Protein 1L4A (pdb70)

Foldseek 3Di:
DDDDDDCVVVVVVVVVVVVVVVVVVVVVVVVVVVVVVVVCVVVVVVVVVVVVVVPCVCVVVVVPDD/DVQVVNVVCVVVVVVVVVVVVVVVVVVVVVVVVVVVVVVVVVVVCVVVCVVVVVVVVVVVVVVVCVVVPCVVCVCVVVVVPD/DVVVVVVVVVVVVVVVVVVVVVVVVVVVVVVVVVCVVVVVVCCVVVVVVVVVVVVVVVVVVVVPVVVVVVVPD/DDVFPDDCDPPDVVVVVVRVVVVVVVVCVVVVVVVCVVVVVVVVVVVVVVVVVVVVVVVVVCCVPVVCVVVVVVD/DVVVCCVVVVVVVVVVVVCVVCPVVPHD

B-factor: mean 80.53, std 25.25, range [27.74, 133.04]

InterPro domains:
  IPR001388 Synaptobrevin-like [PR00219] (45-64)
  IPR001388 Synaptobrevin-like [PR00219] (65-84)
  IPR001388 Synaptobrevin-like [PR00219] (101-120)
  IPR001388 Synaptobrevin-like [PS00417] (58-77)
  IPR016444 Synaptobrevin/Vesicle-associated membrane protein [PTHR45701] (26-123)
  IPR042855 v-SNARE, coiled-coil homology domain [PF00957] (40-120)
  IPR042855 v-SNARE, coiled-coil homology domain [PS50892] (40-100)

Solvent-accessible surface area: 16847 Å² total; per-residue (Å²): 149,125,131,96,122,78,103,69,4,59,60,3,14,60,67,0,77,79,0,10,84,28,0,68,83,2,0,48,73,0,4,97,5,2,38,62,2,14,108,14,31,60,88,12,61,54,16,49,53,5,3,68,46,12,68,59,22,0,36,63,23,32,89,72,75,89,113,207,65,71,90,39,54,65,135,65,11,62,62,12,118,103,41,16,52,58,0,88,55,12,30,60,40,0,58,119,1,1,85,12,2,95,59,2,28,57,0,1,42,6,0,0,94,2,0,87,23,0,6,108,8,5,76,123,4,64,170,34,16,123,28,8,14,86,16,12,37,65,4,30,113,49,16,62,18,61,95,200,95,135,84,12,44,96,9,101,128,73,10,63,60,21,0,70,69,0,15,39,0,0,126,104,0,25,98,18,0,69,77,2,63,104,2,0,86,100,0,38,87,28,0,92,93,10,10,96,19,3,63,145,17,44,54,23,18,61,98,8,83,49,39,12,80,67,10,68,75,55,102,80,103,52,19,110,16,18,4,63,96,37,38,124,50,68,55,0,62,50,0,31,92,26,2,141,75,0,13,87,23,0,28,59,0,76,93,15,0,62,72,0,9,104,60,0,13,67,15,9,202,51,7,49,32,1,30,138,101,8,88,62,9,33,72,14,5,76,125,22,28,55,105,15,79,149,75,79,122,99,72,68,58,69,32,60,66,56,48,98,128,51,88,56,69,15,58,78,13,58,78,111,20,56,59,128

Secondary structure (DSSP, 8-state):
-----S-HHHHHHHHHHHHHHHHHHHHHHHHHHHHHHHHHHHHHHTTTTTSTTTTHHHHHHHHH--/--STTHHHHHHHHHHHHHHHHHHHHHHHHHHHHHHHHHHHHHHHHHHHTTHHHHHHHHHHHTHHHHHHHHHHTTGGGGTT--/-TTHHHHHHHHHHHHHHHHHHHHHHHHHHHHHHHHHHHHHHHHHHHHHHHHHHHHHHHHHHHHHHSGGG-TT-/--SSSS--SS-SHHHHHHHHHHHHHHTTHHHHHHHHHHHHHHHHHHHHHHHHHHHHHHHTHHHHTHHHHHHHH--/-HHHHHHHHHHHHHHHHHHHHHHHHT--

Radius of gyration: 31.1 Å; Cα contacts (8 Å, |Δi|>4): 341; chains: 5; bounding box: 37×42×115 Å

CATH classification: 1.20.5.110

Sequence (324 aa):
QPVQQSKRLQQTQAQVEEVVDIMRVNVDKVLERDSKISELDDRADALQAGASQFEASAGKLKRKFWGKSASGIIMETQQAKQTLADIEARHADIMKLETSIRELHDMFMDMAMLVESQGEMIDRIEYNVEAAVDYIETAKVDTKKAVKKTELEEIQQQCNQVTDDSLESTRRMLNMCEESKEAGIRTLVMLDEQGEQLDRIEEGLDQINQDMKDAEKNLEGPSSGYVTRITNDAREDDMENNMKEVSSMIGNLRNMAIDMGNEIGSQNRQVDRIQQKAESNESRIDEANKKATKLLERRKEKHRKMEEEREEMRQTIRDKYGLK

Organism: Doryteuthis pealeii (NCBI:txid1051067)

Structure (mmCIF, N/CA/C/O backbone):
data_1L4A
#
_entry.id   1L4A
#
_cell.length_a   26.072
_cell.length_b   75.430
_cell.length_c   243.109
_cell.angle_alpha   90.00
_cell.angle_beta   90.00
_cell.angle_gamma   90.00
#
_symmetry.space_group_name_H-M   'P 21 21 21'
#
loop_
_entity.id
_entity.type
_entity.pdbx_description
1 polymer SYNAPTOBREVIN
2 polymer S-SYNTAXIN
3 polymer 'S-SNAP25 fusion protein'
4 polymer 'S-SNAP25 fusion protein'
5 polymer 'SYNAPHIN A'
6 water water
#
loop_
_atom_site.group_PDB
_atom_site.id
_atom_site.type_symbol
_atom_site.label_atom_id
_atom_site.label_alt_id
_atom_site.label_comp_id
_atom_site.label_asym_id
_atom_site.label_entity_id
_atom_site.label_seq_id
_atom_site.pdbx_PDB_ins_code
_atom_site.Cartn_x
_atom_site.Cartn_y
_atom_site.Cartn_z
_atom_site.occupancy
_atom_site.B_iso_or_equiv
_atom_site.auth_seq_id
_atom_site.auth_comp_id
_atom_site.auth_asym_id
_atom_site.auth_atom_id
_atom_site.pdbx_PDB_model_num
ATOM 1 N N . GLN A 1 9 ? -12.084 27.843 65.248 1.00 90.96 33 GLN A N 1
ATOM 2 C CA . GLN A 1 9 ? -11.850 28.030 63.780 1.00 91.40 33 GLN A CA 1
ATOM 3 C C . GLN A 1 9 ? -10.346 28.133 63.486 1.00 90.44 33 GLN A C 1
ATOM 4 O O . GLN A 1 9 ? -9.588 28.655 64.309 1.00 92.06 33 GLN A O 1
ATOM 6 N N . PRO A 1 10 ? -9.904 27.643 62.302 1.00 88.88 34 PRO A N 1
ATOM 7 C CA . PRO A 1 10 ? -8.522 27.619 61.795 1.00 87.46 34 PRO A CA 1
ATOM 8 C C . PRO A 1 10 ? -7.483 28.609 62.361 1.00 86.12 34 PRO A C 1
ATOM 9 O O . PRO A 1 10 ? -7.826 29.664 62.910 1.00 87.34 34 PRO A O 1
ATOM 13 N N . VAL A 1 11 ? -6.211 28.242 62.204 1.00 83.37 35 VAL A N 1
ATOM 14 C CA . VAL A 1 11 ? -5.048 29.010 62.672 1.00 79.96 35 VAL A CA 1
ATOM 15 C C . VAL A 1 11 ? -5.130 30.548 62.655 1.00 77.84 35 VAL A C 1
ATOM 16 O O . VAL A 1 11 ? -5.742 31.157 63.541 1.00 79.03 35 VAL A O 1
ATOM 20 N N . GLN A 1 12 ? -4.483 31.155 61.660 1.00 73.04 36 GLN A N 1
ATOM 21 C CA . GLN A 1 12 ? -4.432 32.606 61.470 1.00 68.74 36 GLN A CA 1
ATOM 22 C C . GLN A 1 12 ? -3.331 32.813 60.434 1.00 66.10 36 GLN A C 1
A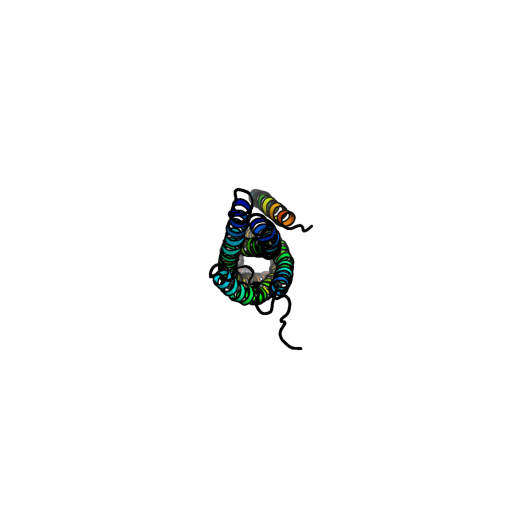TOM 23 O O . GLN A 1 12 ? -2.241 32.274 60.589 1.00 67.22 36 GLN A O 1
ATOM 29 N N . GLN A 1 13 ? -3.598 33.582 59.383 1.00 63.12 37 GLN A N 1
ATOM 30 C CA . GLN A 1 13 ? -2.592 33.776 58.341 1.00 60.34 37 GLN A CA 1
ATOM 31 C C . GLN A 1 13 ? -2.721 35.011 57.448 1.00 56.80 37 GLN A C 1
ATOM 32 O O . GLN A 1 13 ? -2.781 34.894 56.225 1.00 54.29 37 GLN A O 1
ATOM 38 N N . SER A 1 14 ? -2.722 36.193 58.055 1.00 53.44 38 SER A N 1
ATOM 39 C CA . SER A 1 14 ? -2.845 37.417 57.279 1.00 52.00 38 SER A CA 1
ATOM 40 C C . SER A 1 14 ? -1.949 38.552 57.759 1.00 51.02 38 SER A C 1
ATOM 41 O O . SER A 1 14 ? -1.611 39.452 56.981 1.00 51.84 38 SER A O 1
ATOM 44 N N . LYS A 1 15 ? -1.562 38.516 59.030 1.00 47.36 39 LYS A N 1
ATOM 45 C CA . LYS A 1 15 ? -0.712 39.555 59.582 1.00 44.94 39 LYS A CA 1
ATOM 46 C C . LYS A 1 15 ? -0.067 39.010 60.836 1.00 45.87 39 LYS A C 1
ATOM 47 O O . LYS A 1 15 ? -0.190 39.568 61.941 1.00 43.64 39 LYS A O 1
ATOM 53 N N . ARG A 1 16 ? 0.639 37.903 60.623 1.00 46.43 40 ARG A N 1
ATOM 54 C CA . ARG A 1 16 ? 1.344 37.166 61.657 1.00 45.26 40 ARG A CA 1
ATOM 55 C C . ARG A 1 16 ? 2.215 38.049 62.526 1.00 44.93 40 ARG A C 1
ATOM 56 O O . ARG A 1 16 ? 2.480 37.705 63.686 1.00 45.97 40 ARG A O 1
ATOM 64 N N . LEU A 1 17 ? 2.674 39.179 61.999 1.00 42.79 41 LEU A N 1
ATOM 65 C CA . LEU A 1 17 ? 3.470 40.038 62.859 1.00 42.99 41 LEU A CA 1
ATOM 66 C C . LEU A 1 17 ? 2.541 40.619 63.903 1.00 44.12 41 LEU A C 1
ATOM 67 O O . LEU A 1 17 ? 2.702 40.370 65.108 1.00 43.17 41 LEU A O 1
ATOM 72 N N . GLN A 1 18 ? 1.548 41.371 63.433 1.00 45.03 42 GLN A N 1
ATOM 73 C CA . GLN A 1 18 ? 0.574 42.005 64.326 1.00 45.62 42 GLN A CA 1
ATOM 74 C C . GLN A 1 18 ? -0.040 40.966 65.237 1.00 44.29 42 GLN A C 1
ATOM 75 O O . GLN A 1 18 ? -0.270 41.214 66.417 1.00 43.15 42 GLN A O 1
ATOM 81 N N . GLN A 1 19 ? -0.306 39.793 64.685 1.00 43.78 43 GLN A N 1
ATOM 82 C CA . GLN A 1 19 ? -0.853 38.720 65.492 1.00 45.59 43 GLN A CA 1
ATOM 83 C C . GLN A 1 19 ? -0.007 38.521 66.760 1.00 46.13 43 GLN A C 1
ATOM 84 O O . GLN A 1 19 ? -0.523 38.523 67.873 1.00 45.86 43 GLN A O 1
ATOM 90 N N . THR A 1 20 ? 1.297 38.318 66.573 1.00 46.34 44 THR A N 1
ATOM 91 C CA . THR A 1 20 ? 2.212 38.131 67.690 1.00 43.23 44 THR A CA 1
ATOM 92 C C . THR A 1 20 ? 2.143 39.406 68.510 1.00 41.24 44 THR A C 1
ATOM 93 O O . THR A 1 20 ? 2.064 39.361 69.734 1.00 38.16 44 THR A O 1
ATOM 97 N N . GLN A 1 21 ? 2.168 40.547 67.823 1.00 41.20 45 GLN A N 1
ATOM 98 C CA . GLN A 1 21 ? 2.111 41.838 68.501 1.00 41.57 45 GLN A CA 1
ATOM 99 C C . GLN A 1 21 ? 1.048 41.783 69.586 1.00 41.72 45 GLN A C 1
ATOM 100 O O . GLN A 1 21 ? 1.335 42.005 70.770 1.00 38.37 45 GLN A O 1
ATOM 106 N N . ALA A 1 22 ? -0.174 41.464 69.145 1.00 42.47 46 ALA A N 1
ATOM 107 C CA . ALA A 1 22 ? -1.364 41.341 69.989 1.00 42.64 46 ALA A CA 1
ATOM 108 C C . ALA A 1 22 ? -1.227 40.216 71.006 1.00 43.01 46 ALA A C 1
ATOM 109 O O . ALA A 1 22 ? -1.475 40.401 72.195 1.00 42.69 46 ALA A O 1
ATOM 111 N N . GLN A 1 23 ? -0.849 39.047 70.507 1.00 44.48 47 GLN A N 1
ATOM 112 C CA . GLN A 1 23 ? -0.636 37.862 71.318 1.00 46.16 47 GLN A CA 1
ATOM 113 C C . GLN A 1 23 ? 0.351 38.167 72.442 1.00 47.23 47 GLN A C 1
ATOM 114 O O . GLN A 1 23 ? 0.251 37.594 73.522 1.00 47.60 47 GLN A O 1
ATOM 120 N N . VAL A 1 24 ? 1.304 39.066 72.178 1.00 49.64 48 VAL A N 1
ATOM 121 C CA . VAL A 1 24 ? 2.312 39.480 73.165 1.00 50.37 48 VAL A CA 1
ATOM 122 C C . VAL A 1 24 ? 1.736 40.468 74.169 1.00 52.22 48 VAL A C 1
ATOM 123 O O . VAL A 1 24 ? 2.096 40.461 75.344 1.00 51.27 48 VAL A O 1
ATOM 127 N N . GLU A 1 25 ? 0.848 41.330 73.693 1.00 54.54 49 GLU A N 1
ATOM 128 C CA . GLU A 1 25 ? 0.246 42.316 74.565 1.00 56.49 49 GLU A CA 1
ATOM 129 C C . GLU A 1 25 ? -0.696 41.677 75.580 1.00 57.03 49 GLU A C 1
ATOM 130 O O . GLU A 1 25 ? -0.754 42.111 76.739 1.00 57.31 49 GLU A O 1
ATOM 136 N N . GLU A 1 26 ? -1.416 40.635 75.181 1.00 56.41 50 GLU A N 1
ATOM 137 C CA . GLU A 1 26 ? -2.285 40.004 76.154 1.00 57.43 50 GLU A CA 1
ATOM 138 C C . GLU A 1 26 ? -1.426 39.497 77.290 1.00 55.47 50 GLU A C 1
ATOM 139 O O . GLU A 1 26 ? -1.773 39.651 78.454 1.00 56.88 50 GLU A O 1
ATOM 145 N N . VAL A 1 27 ? -0.305 38.874 76.947 1.00 54.36 51 VAL A N 1
ATOM 146 C CA . VAL A 1 27 ? 0.588 38.341 77.967 1.00 51.93 51 VAL A CA 1
ATOM 147 C C . VAL A 1 27 ? 1.101 39.454 78.837 1.00 50.07 51 VAL A C 1
ATOM 148 O O . VAL A 1 27 ? 1.364 39.249 80.012 1.00 48.92 51 VAL A O 1
ATOM 152 N N . VAL A 1 28 ? 1.248 40.637 78.261 1.00 50.04 52 VAL A N 1
ATOM 153 C CA . VAL A 1 28 ? 1.731 41.746 79.051 1.00 52.51 52 VAL A CA 1
ATOM 154 C C . VAL A 1 28 ? 0.736 42.020 80.159 1.00 53.85 52 VAL A C 1
ATOM 155 O O . VAL A 1 28 ? 1.121 42.179 81.310 1.00 55.63 52 VAL A O 1
ATOM 159 N N . ASP A 1 29 ? -0.548 42.067 79.815 1.00 55.16 53 ASP A N 1
ATOM 160 C CA . ASP A 1 29 ? -1.588 42.318 80.807 1.00 54.41 53 ASP A CA 1
ATOM 161 C C . ASP A 1 29 ? -1.699 41.215 81.832 1.00 53.56 53 ASP A C 1
ATOM 162 O O . ASP A 1 29 ? -1.844 41.487 83.021 1.00 55.01 53 ASP A O 1
ATOM 167 N N . ILE A 1 30 ? -1.635 39.968 81.396 1.00 51.61 54 ILE A N 1
ATOM 168 C CA . ILE A 1 30 ? -1.687 38.892 82.363 1.00 51.11 54 ILE A CA 1
ATOM 169 C C . ILE A 1 30 ? -0.573 39.132 83.379 1.00 53.54 54 ILE A C 1
ATOM 170 O O . ILE A 1 30 ? -0.687 38.735 84.534 1.00 53.81 54 ILE A O 1
ATOM 175 N N . MET A 1 31 ? 0.506 39.786 82.945 1.00 56.13 55 MET A N 1
ATOM 176 C CA . MET A 1 31 ? 1.635 40.069 83.837 1.00 58.48 55 MET A CA 1
ATOM 177 C C . MET A 1 31 ? 1.482 41.321 84.698 1.00 60.05 55 MET A C 1
ATOM 178 O O . MET A 1 31 ? 2.115 41.408 85.750 1.00 60.10 55 MET A O 1
ATOM 183 N N . ARG A 1 32 ? 0.679 42.292 84.255 1.00 61.49 56 ARG A N 1
ATOM 184 C CA . ARG A 1 32 ? 0.453 43.501 85.055 1.00 63.26 56 ARG A CA 1
ATOM 185 C C . ARG A 1 32 ? -0.282 43.028 86.288 1.00 64.13 56 ARG A C 1
ATOM 186 O O . ARG A 1 32 ? -0.137 43.584 87.369 1.00 64.98 56 ARG A O 1
ATOM 194 N N . VAL A 1 33 ? -1.081 41.985 86.095 1.00 64.23 57 VAL A N 1
ATOM 195 C CA . VAL A 1 33 ? -1.862 41.391 87.161 1.00 64.49 57 VAL A CA 1
ATOM 196 C C . VAL A 1 33 ? -0.951 40.615 88.098 1.00 64.91 57 VAL A C 1
ATOM 197 O O . VAL A 1 33 ? -1.068 40.716 89.316 1.00 64.98 57 VAL A O 1
ATOM 201 N N . ASN A 1 34 ? -0.032 39.847 87.526 1.00 66.28 58 ASN A N 1
ATOM 202 C CA . ASN A 1 34 ? 0.900 39.055 88.327 1.00 67.53 58 ASN A CA 1
ATOM 203 C C . ASN A 1 34 ? 1.860 39.910 89.136 1.00 67.72 58 ASN A C 1
ATOM 204 O O . ASN A 1 34 ? 2.162 39.580 90.273 1.00 67.29 58 ASN A O 1
ATOM 209 N N . VAL A 1 35 ? 2.342 41.001 88.545 1.00 69.06 59 VAL A N 1
ATOM 210 C CA . VAL A 1 35 ? 3.264 41.901 89.233 1.00 69.84 59 VAL A CA 1
ATOM 211 C C . VAL A 1 35 ? 2.494 42.530 90.387 1.00 71.26 59 VAL A C 1
ATOM 212 O O . VAL A 1 35 ? 3.007 42.668 91.499 1.00 70.45 59 VAL A O 1
ATOM 216 N N . ASP A 1 36 ? 1.250 42.903 90.097 1.00 73.06 60 ASP A N 1
ATOM 217 C CA . ASP A 1 36 ? 0.346 43.513 91.068 1.00 74.18 60 ASP A CA 1
ATOM 218 C C . ASP A 1 36 ? 0.179 42.564 92.246 1.00 74.07 60 ASP A C 1
ATOM 219 O O . ASP A 1 36 ? 0.505 42.900 93.390 1.00 73.72 60 ASP A O 1
ATOM 224 N N . LYS A 1 37 ? -0.323 41.369 91.947 1.00 73.10 61 LYS A N 1
ATOM 225 C CA . LYS A 1 37 ? -0.536 40.351 92.958 1.00 71.71 61 LYS A CA 1
ATOM 226 C C . LYS A 1 37 ? 0.723 40.046 93.748 1.00 70.46 61 LYS A C 1
ATOM 227 O O . LYS A 1 37 ? 0.667 39.842 94.951 1.00 70.19 61 LYS A O 1
ATOM 233 N N . VAL A 1 38 ? 1.864 40.014 93.079 1.00 70.87 62 VAL A N 1
ATOM 234 C CA . VAL A 1 38 ? 3.104 39.731 93.778 1.00 72.02 62 VAL A CA 1
ATOM 235 C C . VAL A 1 38 ? 3.389 40.887 94.728 1.00 74.08 62 VAL A C 1
ATOM 236 O O . VAL A 1 38 ? 4.245 40.782 95.610 1.00 74.14 62 VAL A O 1
ATOM 240 N N . LEU A 1 39 ? 2.682 41.998 94.542 1.00 75.86 63 LEU A N 1
ATOM 241 C CA . LEU A 1 39 ? 2.882 43.147 95.419 1.00 77.71 63 LEU A CA 1
ATOM 242 C C . LEU A 1 39 ? 2.011 42.987 96.655 1.00 78.58 63 LEU A C 1
ATOM 243 O O . LEU A 1 39 ? 2.485 43.153 97.782 1.00 79.00 63 LEU A O 1
ATOM 248 N N . GLU A 1 40 ? 0.741 42.656 96.452 1.00 78.83 64 GLU A N 1
ATOM 249 C CA . GLU A 1 40 ? -0.145 42.441 97.585 1.00 79.17 64 GLU A CA 1
ATOM 250 C C . GLU A 1 40 ? 0.502 41.368 98.446 1.00 78.71 64 GLU A C 1
ATOM 251 O O . GLU A 1 40 ? 0.390 41.386 99.672 1.00 79.02 64 GLU A O 1
ATOM 257 N N . ARG A 1 41 ? 1.202 40.447 97.786 1.00 78.82 65 ARG A N 1
ATOM 258 C CA . ARG A 1 41 ? 1.887 39.351 98.466 1.00 79.10 65 ARG A CA 1
ATOM 259 C C . ARG A 1 41 ? 3.170 39.788 99.157 1.00 79.96 65 ARG A C 1
ATOM 260 O O . ARG A 1 41 ? 3.585 39.163 100.129 1.00 80.58 65 ARG A O 1
ATOM 268 N N . ASP A 1 42 ? 3.810 40.839 98.652 1.00 80.24 66 ASP A N 1
ATOM 269 C CA . ASP A 1 42 ? 5.049 41.312 99.257 1.00 80.32 66 ASP A CA 1
ATOM 270 C C . ASP A 1 42 ? 4.718 42.029 100.560 1.00 81.64 66 ASP A C 1
ATOM 271 O O . ASP A 1 42 ? 5.500 42.006 101.517 1.00 82.37 66 ASP A O 1
ATOM 276 N N . SER A 1 43 ? 3.547 42.657 100.599 1.00 82.27 67 SER A N 1
ATOM 277 C CA . SER A 1 43 ? 3.116 43.360 101.795 1.00 82.82 67 SER A CA 1
ATOM 278 C C . SER A 1 43 ? 2.679 42.331 102.822 1.00 83.54 67 SER A C 1
ATOM 279 O O . SER A 1 43 ? 3.185 42.326 103.944 1.00 84.53 67 SER A O 1
ATOM 282 N N . LYS A 1 44 ? 1.750 41.454 102.440 1.00 83.09 68 LYS A N 1
ATOM 283 C CA . LYS A 1 44 ? 1.277 40.421 103.356 1.00 82.54 68 LYS A CA 1
ATOM 284 C C . LYS A 1 44 ? 2.475 39.724 103.962 1.00 83.51 68 LYS A C 1
ATOM 285 O O . LYS A 1 44 ? 2.589 39.599 105.175 1.00 84.08 68 LYS A O 1
ATOM 291 N N . ILE A 1 45 ? 3.381 39.280 103.107 1.00 85.45 69 ILE A N 1
ATOM 292 C CA . ILE A 1 45 ? 4.577 38.596 103.564 1.00 88.41 69 ILE A CA 1
ATOM 293 C C . ILE A 1 45 ? 5.509 39.541 104.320 1.00 90.40 69 ILE A C 1
ATOM 294 O O . ILE A 1 45 ? 6.708 39.286 104.444 1.00 90.76 69 ILE A O 1
ATOM 299 N N . SER A 1 46 ? 4.966 40.653 104.796 1.00 92.67 70 SER A N 1
ATOM 300 C CA . SER A 1 46 ? 5.757 41.592 105.578 1.00 95.00 70 SER A CA 1
ATOM 301 C C . SER A 1 46 ? 5.175 41.457 106.982 1.00 95.29 70 SER A C 1
ATOM 302 O O . SER A 1 46 ? 5.914 41.315 107.962 1.00 94.20 70 SER A O 1
ATOM 305 N N . GLU A 1 47 ? 3.840 41.474 107.051 1.00 95.88 71 GLU A N 1
ATOM 306 C CA . GLU A 1 47 ? 3.105 41.327 108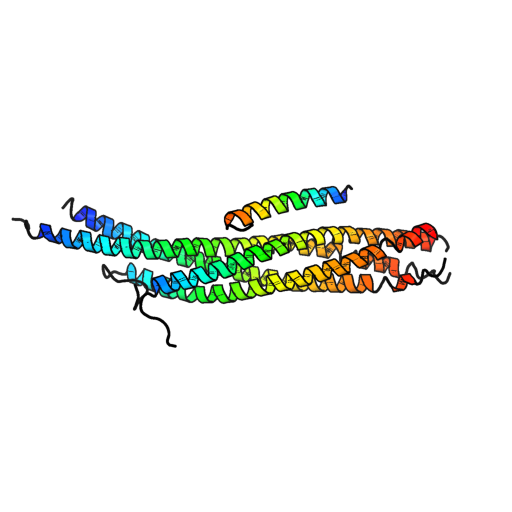.307 1.00 95.94 71 GLU A CA 1
ATOM 307 C C . GLU A 1 47 ? 3.396 39.960 108.883 1.00 95.66 71 GLU A C 1
ATOM 308 O O . GLU A 1 47 ? 3.066 39.682 110.032 1.00 96.82 71 GLU A O 1
ATOM 314 N N . LEU A 1 48 ? 3.994 39.093 108.077 1.00 94.86 72 LEU A N 1
ATOM 315 C CA . LEU A 1 48 ? 4.320 37.767 108.558 1.00 94.18 72 LEU A CA 1
ATOM 316 C C . LEU A 1 48 ? 5.716 37.742 109.150 1.00 93.63 72 LEU A C 1
ATOM 317 O O . LEU A 1 48 ? 5.945 37.057 110.136 1.00 93.83 72 LEU A O 1
ATOM 322 N N . ASP A 1 49 ? 6.656 38.474 108.561 1.00 93.19 73 ASP A N 1
ATOM 323 C CA . ASP A 1 49 ? 8.000 38.469 109.112 1.00 93.73 73 ASP A CA 1
ATOM 324 C C . ASP A 1 49 ? 7.996 39.273 110.389 1.00 94.55 73 ASP A C 1
ATOM 325 O O . ASP A 1 49 ? 9.004 39.350 111.087 1.00 95.40 73 ASP A O 1
ATOM 330 N N . ASP A 1 50 ? 6.853 39.881 110.687 1.00 95.47 74 ASP A N 1
ATOM 331 C CA . ASP A 1 50 ? 6.701 40.672 111.904 1.00 95.46 74 ASP A CA 1
ATOM 332 C C . ASP A 1 50 ? 6.084 39.770 112.964 1.00 94.96 74 ASP A C 1
ATOM 333 O O . ASP A 1 50 ? 6.776 39.284 113.861 1.00 93.61 74 ASP A O 1
ATOM 338 N N . ARG A 1 51 ? 4.778 39.545 112.837 1.00 94.29 75 ARG A N 1
ATOM 339 C CA . ARG A 1 51 ? 4.049 38.692 113.758 1.00 94.47 75 ARG A CA 1
ATOM 340 C C . ARG A 1 51 ? 4.788 37.382 113.981 1.00 94.62 75 ARG A C 1
ATOM 341 O O . ARG A 1 51 ? 4.628 36.743 115.018 1.00 94.86 75 ARG A O 1
ATOM 349 N N . ALA A 1 52 ? 5.594 36.974 113.009 1.00 95.19 76 ALA A N 1
ATOM 350 C CA . ALA A 1 52 ? 6.375 35.755 113.171 1.00 95.70 76 ALA A CA 1
ATOM 351 C C . ALA A 1 52 ? 7.268 36.054 114.358 1.00 95.82 76 ALA A C 1
ATOM 352 O O . ALA A 1 52 ? 7.096 35.496 115.441 1.00 96.19 76 ALA A O 1
ATOM 354 N N . ASP A 1 53 ? 8.207 36.966 114.144 1.00 95.59 77 ASP A N 1
ATOM 355 C CA . ASP A 1 53 ? 9.135 37.371 115.182 1.00 96.24 77 ASP A CA 1
ATOM 356 C C . ASP A 1 53 ? 8.349 37.933 116.371 1.00 96.77 77 ASP A C 1
ATOM 357 O O . ASP A 1 53 ? 8.827 37.929 117.507 1.00 96.62 77 ASP A O 1
ATOM 362 N N . ALA A 1 54 ? 7.135 38.407 116.106 1.00 97.22 78 ALA A N 1
ATOM 363 C CA . ALA A 1 54 ? 6.289 38.970 117.155 1.00 97.57 78 ALA A CA 1
ATOM 364 C C . ALA A 1 54 ? 5.603 37.864 117.943 1.00 98.27 78 ALA A C 1
ATOM 365 O O . ALA A 1 54 ? 4.880 38.128 118.905 1.00 98.40 78 ALA A O 1
ATOM 367 N N . LEU A 1 55 ? 5.819 36.623 117.519 1.00 99.15 79 LEU A N 1
ATOM 368 C CA . LEU A 1 55 ? 5.241 35.473 118.202 1.00 99.43 79 LEU A CA 1
ATOM 369 C C . LEU A 1 55 ? 6.403 34.552 118.562 1.00 99.21 79 LEU A C 1
ATOM 370 O O . LEU A 1 55 ? 6.288 33.683 119.424 1.00 98.10 79 LEU A O 1
ATOM 375 N N . GLN A 1 56 ? 7.531 34.780 117.893 1.00 99.36 80 GLN A N 1
ATOM 376 C CA . GLN A 1 56 ? 8.756 34.035 118.143 1.00 99.73 80 GLN A CA 1
ATOM 377 C C . GLN A 1 56 ? 9.209 34.531 119.498 1.00 99.35 80 GLN A C 1
ATOM 378 O O . GLN A 1 56 ? 10.095 33.962 120.126 1.00 98.65 80 GLN A O 1
ATOM 384 N N . ALA A 1 57 ? 8.587 35.618 119.933 1.00 99.76 81 ALA A N 1
ATOM 385 C CA . ALA A 1 57 ? 8.884 36.209 121.224 1.00 100.58 81 ALA A CA 1
ATOM 386 C C . ALA A 1 57 ? 7.696 35.947 122.151 1.00 101.31 81 ALA A C 1
ATOM 387 O O . ALA A 1 57 ? 7.874 35.728 123.348 1.00 101.24 81 ALA A O 1
ATOM 389 N N . GLY A 1 58 ? 6.489 35.955 121.589 1.00 102.39 82 GLY A N 1
ATOM 390 C CA . GLY A 1 58 ? 5.297 35.703 122.384 1.00 104.27 82 GLY A CA 1
ATOM 391 C C . GLY A 1 58 ? 5.384 34.355 123.080 1.00 105.89 82 GLY A C 1
ATOM 392 O O . GLY A 1 58 ? 4.667 34.088 124.050 1.00 105.58 82 GLY A O 1
ATOM 393 N N . ALA A 1 59 ? 6.268 33.501 122.567 1.00 107.11 83 ALA A N 1
ATOM 394 C CA . ALA A 1 59 ? 6.495 32.173 123.125 1.00 107.66 83 ALA A CA 1
ATOM 395 C C . ALA A 1 59 ? 7.733 32.232 124.016 1.00 108.22 83 ALA A C 1
ATOM 396 O O . ALA A 1 59 ? 7.728 31.714 125.132 1.00 109.13 83 ALA A O 1
ATOM 398 N N . SER A 1 60 ? 8.793 32.872 123.525 1.00 107.88 84 SER A N 1
ATOM 399 C CA . SER A 1 60 ? 10.019 33.006 124.301 1.00 107.61 84 SER A CA 1
ATOM 400 C C . SER A 1 60 ? 9.714 33.760 125.586 1.00 108.39 84 SER A C 1
ATOM 401 O O . SER A 1 60 ? 10.620 34.194 126.295 1.00 108.67 84 SER A O 1
ATOM 404 N N . GLN A 1 61 ? 8.425 33.924 125.865 1.00 109.00 85 GLN A N 1
ATOM 405 C CA . GLN A 1 61 ? 7.962 34.607 127.062 1.00 110.14 85 GLN A CA 1
ATOM 406 C C . GLN A 1 61 ? 7.080 33.648 127.861 1.00 110.69 85 GLN A C 1
ATOM 407 O O . GLN A 1 61 ? 7.041 33.698 129.091 1.00 111.52 85 GLN A O 1
ATOM 409 N N . PHE A 1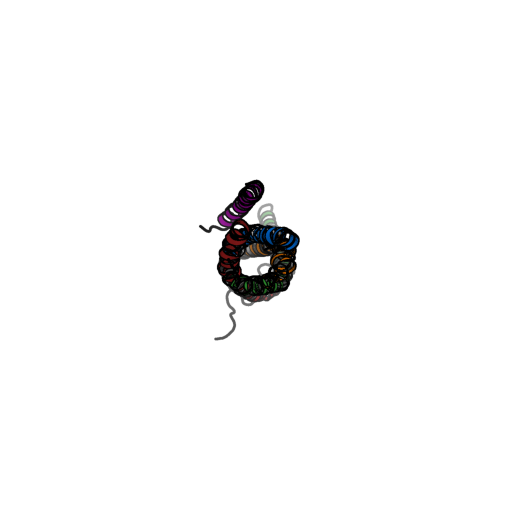 62 ? 6.374 32.773 127.153 1.00 110.60 86 PHE A N 1
ATOM 410 C CA . PHE A 1 62 ? 5.503 31.793 127.792 1.00 110.42 86 PHE A CA 1
ATOM 411 C C . PHE A 1 62 ? 6.381 30.630 128.241 1.00 110.30 86 PHE A C 1
ATOM 412 O O . PHE A 1 62 ? 5.909 29.680 128.867 1.00 109.98 86 PHE A O 1
ATOM 420 N N . GLU A 1 63 ? 7.665 30.723 127.907 1.00 109.97 87 GLU A N 1
ATOM 421 C CA . GLU A 1 63 ? 8.636 29.703 128.271 1.00 110.21 87 GLU A CA 1
ATOM 422 C C . GLU A 1 63 ? 9.177 30.017 129.653 1.00 110.44 87 GLU A C 1
ATOM 423 O O . GLU A 1 63 ? 8.958 29.260 130.595 1.00 111.24 87 GLU A O 1
ATOM 429 N N . ALA A 1 64 ? 9.884 31.138 129.770 1.00 110.47 88 ALA A N 1
ATOM 430 C CA . ALA A 1 64 ? 10.457 31.560 131.046 1.00 110.17 88 ALA A CA 1
ATOM 431 C C . ALA A 1 64 ? 9.381 31.565 132.126 1.00 109.48 88 ALA A C 1
ATOM 432 O O . ALA A 1 64 ? 9.683 31.394 133.304 1.00 109.47 88 ALA A O 1
ATOM 434 N N . SER A 1 65 ? 8.130 31.755 131.708 1.00 108.95 89 SER A N 1
ATOM 435 C CA . SER A 1 65 ? 6.988 31.777 132.619 1.00 108.64 89 SER A CA 1
ATOM 436 C C . SER A 1 65 ? 6.568 30.354 132.977 1.00 108.80 89 SER A C 1
ATOM 437 O O . SER A 1 65 ? 5.496 30.127 133.538 1.00 108.01 89 SER A O 1
ATOM 439 N N . ALA A 1 66 ? 7.427 29.400 132.636 1.00 109.65 90 ALA A N 1
ATOM 440 C CA . ALA A 1 66 ? 7.192 27.992 132.914 1.00 110.19 90 ALA A CA 1
ATOM 441 C C . ALA A 1 66 ? 8.473 27.419 133.512 1.00 110.69 90 ALA A C 1
ATOM 442 O O . ALA A 1 66 ? 8.427 26.604 134.424 1.00 110.90 90 ALA A O 1
ATOM 444 N N . GLY A 1 67 ? 9.619 27.850 132.994 1.00 111.31 91 GLY A N 1
ATOM 445 C CA . GLY A 1 67 ? 10.882 27.375 133.530 1.00 112.55 91 GLY A CA 1
ATOM 446 C C . GLY A 1 67 ? 11.019 27.945 134.928 1.00 113.33 91 GLY A C 1
ATOM 447 O O . GLY A 1 67 ? 11.592 27.321 135.825 1.00 112.86 91 GLY A O 1
ATOM 448 N N . LYS A 1 68 ? 10.472 29.149 135.097 1.00 114.09 92 LYS A N 1
ATOM 449 C CA . LYS A 1 68 ? 10.482 29.856 136.373 1.00 114.06 92 LYS A CA 1
ATOM 450 C C . LYS A 1 68 ? 9.266 29.409 137.169 1.00 114.05 92 LYS A C 1
ATOM 451 O O . LYS A 1 68 ? 9.348 29.219 138.380 1.00 113.98 92 LYS A O 1
ATOM 453 N N . LEU A 1 69 ? 8.135 29.253 136.484 1.00 114.46 93 LEU A N 1
ATOM 454 C CA . LEU A 1 69 ? 6.916 28.794 137.141 1.00 115.26 93 LEU A CA 1
ATOM 455 C C . LEU A 1 69 ? 7.215 27.404 137.683 1.00 116.05 93 LEU A C 1
ATOM 456 O O . LEU A 1 69 ? 7.045 27.150 138.871 1.00 116.67 93 LEU A O 1
ATOM 461 N N . LYS A 1 70 ? 7.675 26.513 136.808 1.00 116.65 94 LYS A N 1
ATOM 462 C CA . LYS A 1 70 ? 8.016 25.153 137.212 1.00 116.70 94 LYS A CA 1
ATOM 463 C C . LYS A 1 70 ? 8.992 25.213 138.373 1.00 116.68 94 LYS A C 1
ATOM 464 O O . LYS A 1 70 ? 8.623 24.944 139.518 1.00 115.77 94 LYS A O 1
ATOM 466 N N . ARG A 1 71 ? 10.234 25.582 138.066 1.00 117.10 95 ARG A N 1
ATOM 467 C CA . ARG A 1 71 ? 11.297 25.685 139.063 1.00 117.62 95 ARG A CA 1
ATOM 468 C C . ARG A 1 71 ? 10.813 26.215 140.420 1.00 118.33 95 ARG A C 1
ATOM 469 O O . ARG A 1 71 ? 11.298 25.777 141.468 1.00 118.59 95 ARG A O 1
ATOM 471 N N . LYS A 1 72 ? 9.854 27.143 140.400 1.00 118.76 96 LYS A N 1
ATOM 472 C CA . LYS A 1 72 ? 9.317 27.732 141.630 1.00 118.48 96 LYS A CA 1
ATOM 473 C C . LYS A 1 72 ? 8.473 26.752 142.440 1.00 118.21 96 LYS A C 1
ATOM 474 O O . LYS A 1 72 ? 9.021 25.922 143.166 1.00 118.66 96 LYS A O 1
ATOM 476 N N . PHE A 1 73 ? 7.149 26.840 142.322 1.00 117.34 97 PHE A N 1
ATOM 477 C CA . PHE A 1 73 ? 6.271 25.946 143.078 1.00 116.34 97 PHE A CA 1
ATOM 478 C C . PHE A 1 73 ? 4.951 25.623 142.386 1.00 115.60 97 PHE A C 1
ATOM 479 O O . PHE A 1 73 ? 4.811 24.554 141.793 1.00 115.73 97 PHE A O 1
ATOM 481 N N . TRP A 1 74 ? 3.983 26.533 142.496 1.00 114.77 98 TRP A N 1
ATOM 482 C CA . TRP A 1 74 ? 2.662 26.367 141.879 1.00 114.05 98 TRP A CA 1
ATOM 483 C C . TRP A 1 74 ? 1.857 25.182 142.411 1.00 113.48 98 TRP A C 1
ATOM 484 O O . TRP A 1 74 ? 0.610 25.290 142.447 1.00 112.77 98 TRP A O 1
ATOM 486 N N . GLY B 2 1 ? 22.739 60.753 29.031 1.00 113.59 178 GLY B N 1
ATOM 487 C CA . GLY B 2 1 ? 23.571 59.851 28.177 1.00 114.42 178 GLY B CA 1
ATOM 488 C C . GLY B 2 1 ? 23.944 58.549 28.866 1.00 114.73 178 GLY B C 1
ATOM 489 O O . GLY B 2 1 ? 23.747 57.460 28.313 1.00 114.54 178 GLY B O 1
ATOM 490 N N . LYS B 2 2 ? 24.491 58.666 30.075 1.00 115.04 179 LYS B N 1
ATOM 491 C CA . LYS B 2 2 ? 24.894 57.507 30.873 1.00 114.38 179 LYS B CA 1
ATOM 492 C C . LYS B 2 2 ? 23.661 56.733 31.351 1.00 113.96 179 LYS B C 1
ATOM 493 O O . LYS B 2 2 ? 23.739 55.538 31.638 1.00 114.53 179 LYS B O 1
ATOM 499 N N . SER B 2 3 ? 22.528 57.427 31.429 1.00 112.42 180 SER B N 1
ATOM 500 C CA . SER B 2 3 ? 21.265 56.830 31.854 1.00 110.97 180 SER B CA 1
ATOM 501 C C . SER B 2 3 ? 20.142 57.863 31.725 1.00 110.17 180 SER B C 1
ATOM 502 O O . SER B 2 3 ? 19.085 57.580 31.153 1.00 109.34 180 SER B O 1
ATOM 505 N N . ALA B 2 4 ? 20.385 59.054 32.269 1.00 109.26 181 ALA B N 1
ATOM 506 C CA . ALA B 2 4 ? 19.436 60.165 32.229 1.00 108.12 181 ALA B CA 1
ATOM 507 C C . ALA B 2 4 ? 18.062 59.879 32.830 1.00 106.94 181 ALA B C 1
ATOM 508 O O . ALA B 2 4 ? 17.904 59.883 34.046 1.00 106.43 181 ALA B O 1
ATOM 510 N N . SER B 2 5 ? 17.068 59.646 31.978 1.00 106.28 182 SER B N 1
ATOM 511 C CA . SER B 2 5 ? 15.709 59.380 32.444 1.00 106.09 182 SER B CA 1
ATOM 512 C C . SER B 2 5 ? 15.583 58.056 33.180 1.00 105.85 182 SER B C 1
ATOM 513 O O . SER B 2 5 ? 14.678 57.876 33.997 1.00 106.17 182 SER B O 1
ATOM 516 N N . GLY B 2 6 ? 16.483 57.125 32.877 1.00 105.36 183 GLY B N 1
ATOM 517 C CA . GLY B 2 6 ? 16.456 55.830 33.536 1.00 103.25 183 GLY B CA 1
ATOM 518 C C . GLY B 2 6 ? 16.773 55.980 35.011 1.00 101.62 183 GLY B C 1
ATOM 519 O O . GLY B 2 6 ? 15.980 55.580 35.865 1.00 101.51 183 GLY B O 1
ATOM 520 N N . ILE B 2 7 ? 17.934 56.567 35.305 1.00 99.72 184 ILE B N 1
AT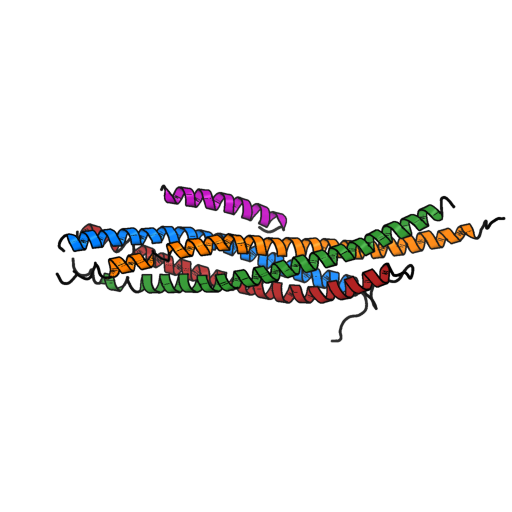OM 521 C CA . ILE B 2 7 ? 18.375 56.796 36.678 1.00 98.07 184 ILE B CA 1
ATOM 522 C C . ILE B 2 7 ? 17.386 57.718 37.381 1.00 97.51 184 ILE B C 1
ATOM 523 O O . ILE B 2 7 ? 17.526 58.013 38.567 1.00 96.89 184 ILE B O 1
ATOM 525 N N . ILE B 2 8 ? 16.384 58.172 36.635 1.00 97.77 185 ILE B N 1
ATOM 526 C CA . ILE B 2 8 ? 15.364 59.057 37.177 1.00 98.08 185 ILE B CA 1
ATOM 527 C C . ILE B 2 8 ? 14.340 58.238 37.943 1.00 98.10 185 ILE B C 1
ATOM 528 O O . ILE B 2 8 ? 13.875 58.648 39.008 1.00 99.58 185 ILE B O 1
ATOM 530 N N . MET B 2 9 ? 13.984 57.077 37.406 1.00 97.25 186 MET B N 1
ATOM 531 C CA . MET B 2 9 ? 13.014 56.237 38.088 1.00 96.66 186 MET B CA 1
ATOM 532 C C . MET B 2 9 ? 13.698 55.185 38.943 1.00 94.70 186 MET B C 1
ATOM 533 O O . MET B 2 9 ? 13.099 54.663 39.884 1.00 95.04 186 MET B O 1
ATOM 538 N N . GLU B 2 10 ? 14.954 54.881 38.626 1.00 91.77 187 GLU B N 1
ATOM 539 C CA . GLU B 2 10 ? 15.703 53.908 39.408 1.00 88.83 187 GLU B CA 1
ATOM 540 C C . GLU B 2 10 ? 15.744 54.442 40.837 1.00 87.64 187 GLU B C 1
ATOM 541 O O . GLU B 2 10 ? 16.199 53.767 41.757 1.00 88.71 187 GLU B O 1
ATOM 543 N N . THR B 2 11 ? 15.263 55.669 41.008 1.00 84.92 188 THR B N 1
ATOM 544 C CA . THR B 2 11 ? 15.209 56.309 42.310 1.00 81.44 188 THR B CA 1
ATOM 545 C C . THR B 2 11 ? 13.772 56.287 42.803 1.00 80.29 188 THR B C 1
ATOM 546 O O . THR B 2 11 ? 13.518 56.067 43.986 1.00 80.24 188 THR B O 1
ATOM 550 N N . GLN B 2 12 ? 12.831 56.516 41.891 1.00 79.19 189 GLN B N 1
ATOM 551 C CA . GLN B 2 12 ? 11.417 56.509 42.247 1.00 77.91 189 GLN B CA 1
ATOM 552 C C . GLN B 2 12 ? 11.092 55.182 42.927 1.00 77.19 189 GLN B C 1
ATOM 553 O O . GLN B 2 12 ? 10.398 55.150 43.946 1.00 77.18 189 GLN B O 1
ATOM 555 N N . GLN B 2 13 ? 11.603 54.089 42.359 1.00 75.42 190 GLN B N 1
ATOM 556 C CA . GLN B 2 13 ? 11.384 52.760 42.921 1.00 73.22 190 GLN B CA 1
ATOM 557 C C . GLN B 2 13 ? 12.166 52.610 44.243 1.00 72.36 190 GLN B C 1
ATOM 558 O O . GLN B 2 13 ? 11.709 51.936 45.174 1.00 73.49 190 GLN B O 1
ATOM 560 N N . ALA B 2 14 ? 13.334 53.249 44.331 1.00 69.64 191 ALA B N 1
ATOM 561 C CA . ALA B 2 14 ? 14.147 53.182 45.541 1.00 66.97 191 ALA B CA 1
ATOM 562 C C . ALA B 2 14 ? 13.363 53.775 46.701 1.00 66.63 191 ALA B C 1
ATOM 563 O O . ALA B 2 14 ? 13.159 53.125 47.729 1.00 67.19 191 ALA B O 1
ATOM 565 N N . LYS B 2 15 ? 12.916 55.014 46.525 1.00 65.31 192 LYS B N 1
ATOM 566 C CA . LYS B 2 15 ? 12.139 55.700 47.549 1.00 63.89 192 LYS B CA 1
ATOM 567 C C . LYS B 2 15 ? 10.935 54.872 48.024 1.00 61.77 192 LYS B C 1
ATOM 568 O O . LYS B 2 15 ? 10.503 55.001 49.167 1.00 61.11 192 LYS B O 1
ATOM 574 N N . GLN B 2 16 ? 10.403 54.031 47.141 1.00 59.46 193 GLN B N 1
ATOM 575 C CA . GLN B 2 16 ? 9.266 53.168 47.455 1.00 57.89 193 GLN B CA 1
ATOM 576 C C . GLN B 2 16 ? 9.721 52.059 48.384 1.00 57.29 193 GLN B C 1
ATOM 577 O O . GLN B 2 16 ? 9.187 51.868 49.484 1.00 54.74 193 GLN B O 1
ATOM 583 N N . THR B 2 17 ? 10.713 51.316 47.905 1.00 57.37 194 THR B N 1
ATOM 584 C CA . THR B 2 17 ? 11.307 50.218 48.651 1.00 55.91 194 THR B CA 1
ATOM 585 C C . THR B 2 17 ? 11.774 50.691 50.028 1.00 54.54 194 THR B C 1
ATOM 586 O O . THR B 2 17 ? 11.608 49.989 51.026 1.00 54.37 194 THR B O 1
ATOM 590 N N . LEU B 2 18 ? 12.348 51.882 50.103 1.00 51.81 195 LEU B N 1
ATOM 591 C CA . LEU B 2 18 ? 12.757 52.370 51.405 1.00 51.39 195 LEU B CA 1
ATOM 592 C C . LEU B 2 18 ? 11.493 52.652 52.242 1.00 52.37 195 LEU B C 1
ATOM 593 O O . LEU B 2 18 ? 11.507 52.531 53.479 1.00 51.50 195 LEU B O 1
ATOM 598 N N . ALA B 2 19 ? 10.401 53.011 51.559 1.00 52.42 196 ALA B N 1
ATOM 599 C CA . ALA B 2 19 ? 9.135 53.312 52.232 1.00 51.79 196 ALA B CA 1
ATOM 600 C C . ALA B 2 19 ? 8.491 52.030 52.707 1.00 51.55 196 ALA B C 1
ATOM 601 O O . ALA B 2 19 ? 7.893 51.987 53.783 1.00 50.90 196 ALA B O 1
ATOM 603 N N . ASP B 2 20 ? 8.606 50.981 51.900 1.00 51.57 197 ASP B N 1
ATOM 604 C CA . ASP B 2 20 ? 8.059 49.695 52.299 1.00 52.50 197 ASP B CA 1
ATOM 605 C C . ASP B 2 20 ? 8.898 49.257 53.492 1.00 52.13 197 ASP B C 1
ATOM 606 O O . ASP B 2 20 ? 8.379 48.837 54.528 1.00 52.55 197 ASP B O 1
ATOM 611 N N . ILE B 2 21 ? 10.210 49.404 53.335 1.00 50.63 198 ILE B N 1
ATOM 612 C CA . ILE B 2 21 ? 11.173 49.019 54.349 1.00 47.43 198 ILE B CA 1
ATOM 613 C C . ILE B 2 21 ? 10.982 49.655 55.709 1.00 46.73 198 ILE B C 1
ATOM 614 O O . ILE B 2 21 ? 10.805 48.927 56.684 1.00 48.99 198 ILE B O 1
ATOM 619 N N . GLU B 2 22 ? 11.012 50.983 55.802 1.00 45.74 199 GLU B N 1
ATOM 620 C CA . GLU B 2 22 ? 10.834 51.626 57.116 1.00 46.54 199 GLU B CA 1
ATOM 621 C C . GLU B 2 22 ? 9.469 51.245 57.708 1.00 46.44 199 GLU B C 1
ATOM 622 O O . GLU B 2 22 ? 9.287 51.246 58.922 1.00 43.93 199 GLU B O 1
ATOM 628 N N . ALA B 2 23 ? 8.520 50.923 56.825 1.00 47.15 200 ALA B N 1
ATOM 629 C CA . ALA B 2 23 ? 7.169 50.521 57.201 1.00 46.92 200 ALA B CA 1
ATOM 630 C C . ALA B 2 23 ? 7.244 49.266 58.060 1.00 49.05 200 ALA B C 1
ATOM 631 O O . ALA B 2 23 ? 6.845 49.264 59.240 1.00 49.61 200 ALA B O 1
ATOM 633 N N . ARG B 2 24 ? 7.749 48.200 57.437 1.00 48.98 201 ARG B N 1
ATOM 634 C CA . ARG B 2 24 ? 7.949 46.908 58.079 1.00 47.95 201 ARG B CA 1
ATOM 635 C C . ARG B 2 24 ? 8.740 47.174 59.347 1.00 48.88 201 ARG B C 1
ATOM 636 O O . ARG B 2 24 ? 8.428 46.654 60.418 1.00 50.85 201 ARG B O 1
ATOM 644 N N . HIS B 2 25 ? 9.762 48.008 59.225 1.00 47.30 202 HIS B N 1
ATOM 645 C CA . HIS B 2 25 ? 10.582 48.329 60.372 1.00 47.78 202 HIS B CA 1
ATOM 646 C C . HIS B 2 25 ? 9.780 48.712 61.603 1.00 46.93 202 HIS B C 1
ATOM 647 O O . HIS B 2 25 ? 9.951 48.119 62.660 1.00 45.83 202 HIS B O 1
ATOM 654 N N . ALA B 2 26 ? 8.910 49.710 61.451 1.00 48.66 203 ALA B N 1
ATOM 655 C CA . ALA B 2 26 ? 8.064 50.216 62.544 1.00 47.54 203 ALA B CA 1
ATOM 656 C C . ALA B 2 26 ? 7.220 49.131 63.212 1.00 46.44 203 ALA B C 1
ATOM 657 O O . ALA B 2 26 ? 7.012 49.169 64.423 1.00 42.99 203 ALA B O 1
ATOM 659 N N . ASP B 2 27 ? 6.731 48.173 62.426 1.00 46.90 204 ASP B N 1
ATOM 660 C CA . ASP B 2 27 ? 5.951 47.083 62.991 1.00 48.77 204 ASP B CA 1
ATOM 661 C C . ASP B 2 27 ? 6.850 46.326 63.956 1.00 50.17 204 ASP B C 1
ATOM 662 O O . ASP B 2 27 ? 6.548 46.213 65.152 1.00 50.53 204 ASP B O 1
ATOM 667 N N . ILE B 2 28 ? 7.963 45.827 63.416 1.00 51.22 205 ILE B N 1
ATOM 668 C CA . ILE B 2 28 ? 8.975 45.083 64.168 1.00 50.53 205 ILE B CA 1
ATOM 669 C C . ILE B 2 28 ? 9.424 45.844 65.406 1.00 50.10 205 ILE B C 1
ATOM 670 O O . ILE B 2 28 ? 9.473 45.303 66.500 1.00 49.23 205 ILE B O 1
ATOM 675 N N . MET B 2 29 ? 9.758 47.109 65.219 1.00 51.31 206 MET B N 1
ATOM 676 C CA . MET B 2 29 ? 10.205 47.935 66.317 1.00 55.02 206 MET B CA 1
ATOM 677 C C . MET B 2 29 ? 9.101 48.019 67.383 1.00 55.91 206 MET B C 1
ATOM 678 O O . MET B 2 29 ? 9.376 48.016 68.587 1.00 56.04 206 MET B O 1
ATOM 683 N N . LYS B 2 30 ? 7.851 48.080 66.927 1.00 56.00 207 LYS B N 1
ATOM 684 C CA . LYS B 2 30 ? 6.696 48.152 67.813 1.00 54.06 207 LYS B CA 1
ATOM 685 C C . LYS B 2 30 ? 6.594 46.860 68.611 1.00 54.23 207 LYS B C 1
ATOM 686 O O . LYS B 2 30 ? 6.325 46.873 69.811 1.00 54.89 207 LYS B O 1
ATOM 692 N N . LEU B 2 31 ? 6.794 45.737 67.934 1.00 52.84 208 LEU B N 1
ATOM 693 C CA . LEU B 2 31 ? 6.737 44.461 68.611 1.00 51.60 208 LEU B CA 1
ATOM 694 C C . LEU B 2 31 ? 7.843 44.442 69.661 1.00 53.32 208 LEU B C 1
ATOM 695 O O . LEU B 2 31 ? 7.616 44.048 70.821 1.00 53.93 208 LEU B O 1
ATOM 700 N N . GLU B 2 32 ? 9.031 44.909 69.266 1.00 53.19 209 GLU B N 1
ATOM 701 C CA . GLU B 2 32 ? 10.181 44.912 70.164 1.00 52.85 209 GLU B CA 1
ATOM 702 C C . GLU B 2 32 ? 10.017 45.756 71.420 1.00 53.56 209 GLU B C 1
ATOM 703 O O . GLU B 2 32 ? 10.671 45.492 72.443 1.00 55.02 209 GLU B O 1
ATOM 709 N N . THR B 2 33 ? 9.170 46.779 71.362 1.00 51.72 210 THR B N 1
ATOM 710 C CA . THR B 2 33 ? 8.966 47.596 72.553 1.00 50.29 210 THR B CA 1
ATOM 711 C C . THR B 2 33 ? 8.052 46.853 73.520 1.00 48.47 210 THR B C 1
ATOM 712 O O . THR B 2 33 ? 8.265 46.868 74.731 1.00 46.31 210 THR B O 1
ATOM 716 N N . SER B 2 34 ? 7.035 46.193 72.980 1.00 47.82 211 SER B N 1
ATOM 717 C CA . SER B 2 34 ? 6.128 45.441 73.825 1.00 47.09 211 SER B CA 1
ATOM 718 C C . SER B 2 34 ? 6.922 44.314 74.453 1.00 46.02 211 SER B C 1
ATOM 719 O O . SER B 2 34 ? 6.724 43.988 75.628 1.00 43.12 211 SER B O 1
ATOM 722 N N . ILE B 2 35 ? 7.832 43.720 73.680 1.00 45.62 212 ILE B N 1
ATOM 723 C CA . ILE B 2 35 ? 8.622 42.648 74.241 1.00 45.09 212 ILE B CA 1
ATOM 724 C C . ILE B 2 35 ? 9.580 43.132 75.332 1.00 48.14 212 ILE B C 1
ATOM 725 O O . ILE B 2 35 ? 9.788 42.426 76.320 1.00 48.93 212 ILE B O 1
ATOM 730 N N . ARG B 2 36 ? 10.158 44.323 75.188 1.00 50.15 213 ARG B N 1
ATOM 731 C CA . ARG B 2 36 ? 11.026 44.807 76.254 1.00 52.39 213 ARG B CA 1
ATOM 732 C C . ARG B 2 36 ? 10.173 44.811 77.501 1.00 52.87 213 ARG B C 1
ATOM 733 O O . ARG B 2 36 ? 10.598 44.356 78.557 1.00 54.63 213 ARG B O 1
ATOM 741 N N . GLU B 2 37 ? 8.948 45.306 77.359 1.00 53.28 214 GLU B N 1
ATOM 742 C CA . GLU B 2 37 ? 8.021 45.395 78.477 1.00 53.41 214 GLU B CA 1
ATOM 743 C C . GLU B 2 37 ? 7.720 44.035 79.105 1.00 53.15 214 GLU B C 1
ATOM 744 O O . GLU B 2 37 ? 7.912 43.846 80.308 1.00 52.89 214 GLU B O 1
ATOM 750 N N . LEU B 2 38 ? 7.249 43.087 78.303 1.00 52.57 215 LEU B N 1
ATOM 751 C CA . LEU B 2 38 ? 6.964 41.763 78.831 1.00 51.45 215 LEU B CA 1
ATOM 752 C C . LEU B 2 38 ? 8.225 41.275 79.544 1.00 52.05 215 LEU B C 1
ATOM 753 O O . LEU B 2 38 ? 8.152 40.681 80.617 1.00 52.18 215 LEU B O 1
ATOM 758 N N . HIS B 2 39 ? 9.383 41.544 78.944 1.00 52.99 216 HIS B N 1
ATOM 759 C CA . HIS B 2 39 ? 10.663 41.142 79.514 1.00 52.61 216 HIS B CA 1
ATOM 760 C C . HIS B 2 39 ? 10.902 41.816 80.856 1.00 54.63 216 HIS B C 1
ATOM 761 O O . HIS B 2 39 ? 11.185 41.149 81.842 1.00 55.76 216 HIS B O 1
ATOM 768 N N . ASP B 2 40 ? 10.776 43.137 80.913 1.00 57.44 217 ASP B N 1
ATOM 769 C CA . ASP B 2 40 ? 10.995 43.847 82.173 1.00 59.11 217 ASP B CA 1
ATOM 770 C C . ASP B 2 40 ? 10.152 43.295 83.310 1.00 59.10 217 ASP B C 1
ATOM 771 O O . ASP B 2 40 ? 10.652 43.131 84.413 1.00 60.26 217 ASP B O 1
ATOM 776 N N . MET B 2 41 ? 8.884 42.993 83.037 1.00 59.60 218 MET B N 1
ATOM 777 C CA . MET B 2 41 ? 7.980 42.462 84.057 1.00 59.27 218 MET B CA 1
ATOM 778 C C . MET B 2 41 ? 8.390 41.073 84.509 1.00 60.27 218 MET B C 1
ATOM 779 O O . MET B 2 41 ? 8.333 40.757 85.697 1.00 59.81 218 MET B O 1
ATOM 784 N N . PHE B 2 42 ? 8.783 40.231 83.560 1.00 60.92 219 PHE B N 1
ATOM 785 C CA . PHE B 2 42 ? 9.212 38.887 83.906 1.00 62.38 219 PHE B CA 1
ATOM 786 C C . PHE B 2 42 ? 10.432 38.959 84.814 1.00 62.81 219 PHE B C 1
ATOM 787 O O . PHE B 2 42 ? 10.538 38.211 85.777 1.00 64.35 219 PHE B O 1
ATOM 795 N N . MET B 2 43 ? 11.350 39.865 84.515 1.00 63.01 220 MET B N 1
ATOM 796 C CA . MET B 2 43 ? 12.548 39.991 85.322 1.00 65.51 220 MET B CA 1
ATOM 797 C C . MET B 2 43 ? 12.273 40.529 86.720 1.00 67.38 220 MET B C 1
ATOM 798 O O . MET B 2 43 ? 13.050 40.264 87.641 1.00 68.38 220 MET B O 1
ATOM 803 N N . ASP B 2 44 ? 11.189 41.289 86.886 1.00 67.86 221 ASP B N 1
ATOM 804 C CA . ASP B 2 44 ? 10.850 41.855 88.197 1.00 67.97 221 ASP B CA 1
ATOM 805 C C . ASP B 2 44 ? 10.196 40.839 89.125 1.00 67.96 221 ASP B C 1
ATOM 806 O O . ASP B 2 44 ? 10.358 40.895 90.344 1.00 67.07 221 ASP B O 1
ATOM 811 N N . MET B 2 45 ? 9.448 39.918 88.532 1.00 68.36 222 MET B N 1
ATOM 812 C CA . MET B 2 45 ? 8.781 38.868 89.277 1.00 67.78 222 MET B CA 1
ATOM 813 C C . MET B 2 45 ? 9.846 38.013 89.932 1.00 66.67 222 MET B C 1
ATOM 814 O O . MET B 2 45 ? 9.755 37.691 91.108 1.00 66.47 222 MET B O 1
ATOM 819 N N . ALA B 2 46 ? 10.861 37.665 89.150 1.00 66.05 223 ALA B N 1
ATOM 820 C CA . ALA B 2 46 ? 11.959 36.828 89.614 1.00 66.63 223 ALA B CA 1
ATOM 821 C C . ALA B 2 46 ? 12.882 37.485 90.636 1.00 66.84 223 ALA B C 1
ATOM 822 O O . ALA B 2 46 ? 13.616 36.798 91.337 1.00 66.68 223 ALA B O 1
ATOM 824 N N . MET B 2 47 ? 12.878 38.809 90.710 1.00 67.81 224 MET B N 1
ATOM 825 C CA . MET B 2 47 ? 13.721 39.474 91.694 1.00 69.50 224 MET B CA 1
ATOM 826 C C . MET B 2 47 ? 12.842 39.714 92.908 1.00 69.28 224 MET B C 1
ATOM 827 O O . MET B 2 47 ? 13.330 39.784 94.035 1.00 68.82 224 MET B O 1
ATOM 832 N N . LEU B 2 48 ? 11.540 39.847 92.663 1.00 68.10 225 LEU B N 1
ATOM 833 C CA . LEU B 2 48 ? 10.584 40.048 93.732 1.00 67.45 225 LEU B CA 1
ATOM 834 C C . LEU B 2 48 ? 10.413 38.730 94.461 1.00 69.08 225 LEU B C 1
ATOM 835 O O . LEU B 2 48 ? 10.747 38.614 95.635 1.00 71.37 225 LEU B O 1
ATOM 840 N N . VAL B 2 49 ? 9.908 37.723 93.766 1.00 69.66 226 VAL B N 1
ATOM 841 C CA . VAL B 2 49 ? 9.709 36.429 94.395 1.00 70.23 226 VAL B CA 1
ATOM 842 C C . VAL B 2 49 ? 10.993 35.902 95.024 1.00 71.48 226 VAL B C 1
ATOM 843 O O . VAL B 2 49 ? 10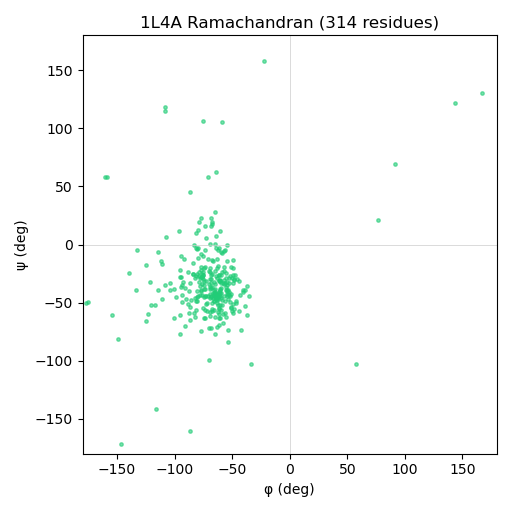.954 34.978 95.829 1.00 73.33 226 VAL B O 1
ATOM 847 N N . GLU B 2 50 ? 12.127 36.499 94.674 1.00 72.57 227 GLU B N 1
ATOM 848 C CA . GLU B 2 50 ? 13.406 36.079 95.231 1.00 74.42 227 GLU B CA 1
ATOM 849 C C . GLU B 2 50 ? 13.743 36.882 96.476 1.00 75.72 227 GLU B C 1
ATOM 850 O O . GLU B 2 50 ? 14.679 36.544 97.200 1.00 77.89 227 GLU B O 1
ATOM 856 N N . SER B 2 51 ? 12.997 37.959 96.708 1.00 76.76 228 SER B N 1
ATOM 857 C CA . SER B 2 51 ? 13.198 38.819 97.884 1.00 77.14 228 SER B CA 1
ATOM 858 C C . SER B 2 51 ? 12.355 38.210 98.979 1.00 75.77 228 SER B C 1
ATOM 859 O O . SER B 2 51 ? 12.841 37.841 100.044 1.00 74.91 228 SER B O 1
ATOM 862 N N . GLN B 2 52 ? 11.068 38.127 98.675 1.00 75.93 229 GLN B N 1
ATOM 863 C CA . GLN B 2 52 ? 10.072 37.556 99.553 1.00 76.57 229 GLN B CA 1
ATOM 864 C C . GLN B 2 52 ? 10.539 36.147 99.864 1.00 78.81 229 GLN B C 1
ATOM 865 O O . GLN B 2 52 ? 9.920 35.424 100.645 1.00 78.23 229 GLN B O 1
ATOM 871 N N . GLY B 2 53 ? 11.634 35.761 99.216 1.00 81.08 230 GLY B N 1
ATOM 872 C CA . GLY B 2 53 ? 12.212 34.456 99.447 1.00 84.66 230 GLY B CA 1
ATOM 873 C C . GLY B 2 53 ? 12.871 34.503 100.811 1.00 87.24 230 GLY B C 1
ATOM 874 O O . GLY B 2 53 ? 12.619 33.652 101.659 1.00 88.16 230 GLY B O 1
ATOM 875 N N . GLU B 2 54 ? 13.710 35.512 101.028 1.00 89.28 231 GLU B N 1
ATOM 876 C CA . GLU B 2 54 ? 14.390 35.665 102.302 1.00 91.20 231 GLU B CA 1
ATOM 877 C C . GLU B 2 54 ? 13.393 35.927 103.421 1.00 92.02 231 GLU B C 1
ATOM 878 O O . GLU B 2 54 ? 13.658 35.609 104.580 1.00 92.76 231 GLU B O 1
ATOM 884 N N . MET B 2 55 ? 12.247 36.506 103.077 1.00 92.51 232 MET B N 1
ATOM 885 C CA . MET B 2 55 ? 11.221 36.777 104.074 1.00 94.15 232 MET B CA 1
ATOM 886 C C . MET B 2 55 ? 10.429 35.508 104.390 1.00 95.23 232 MET B C 1
ATOM 887 O O . MET B 2 55 ? 9.543 35.508 105.248 1.00 94.97 232 MET B O 1
ATOM 892 N N . ILE B 2 56 ? 10.746 34.428 103.685 1.00 96.37 233 ILE B N 1
ATOM 893 C CA . ILE B 2 56 ? 10.082 33.152 103.916 1.00 97.64 233 ILE B CA 1
ATOM 894 C C . ILE B 2 56 ? 11.128 32.185 104.457 1.00 98.32 233 ILE B C 1
ATOM 895 O O . ILE B 2 56 ? 10.816 31.065 104.858 1.00 98.48 233 ILE B O 1
ATOM 900 N N . ASP B 2 57 ? 12.376 32.638 104.469 1.00 98.96 234 ASP B N 1
ATOM 901 C CA . ASP B 2 57 ? 13.479 31.841 104.985 1.00 100.94 234 ASP B CA 1
ATOM 902 C C . ASP B 2 57 ? 13.684 32.193 106.451 1.00 102.07 234 ASP B C 1
ATOM 903 O O . ASP B 2 57 ? 13.880 31.317 107.303 1.00 102.26 234 ASP B O 1
ATOM 908 N N . ARG B 2 58 ? 13.640 33.491 106.729 1.00 102.32 235 ARG B N 1
ATOM 909 C CA . ARG B 2 58 ? 13.790 33.998 108.079 1.00 101.70 235 ARG B CA 1
ATOM 910 C C . ARG B 2 58 ? 12.484 33.695 108.800 1.00 100.47 235 ARG B C 1
ATOM 911 O O . ARG B 2 58 ? 12.489 33.202 109.924 1.00 100.35 235 ARG B O 1
ATOM 919 N N . ILE B 2 59 ? 11.365 33.974 108.137 1.00 99.31 236 ILE B N 1
ATOM 920 C CA . ILE B 2 59 ? 10.053 33.716 108.716 1.00 98.58 236 ILE B CA 1
ATOM 921 C C . ILE B 2 59 ? 9.940 32.229 109.019 1.00 98.51 236 ILE B C 1
ATOM 922 O O . ILE B 2 59 ? 8.961 31.783 109.618 1.00 97.89 236 ILE B O 1
ATOM 924 N N . GLU B 2 60 ? 10.949 31.473 108.586 1.00 98.72 237 GLU B N 1
ATOM 925 C CA . GLU B 2 60 ? 11.013 30.033 108.824 1.00 99.30 237 GLU B CA 1
ATOM 926 C C . GLU B 2 60 ? 11.770 29.800 110.127 1.00 99.43 237 GLU B C 1
ATOM 927 O O . GLU B 2 60 ? 11.186 29.409 111.138 1.00 99.61 237 GLU B O 1
ATOM 933 N N . TYR B 2 61 ? 13.072 30.060 110.090 1.00 99.90 238 TYR B N 1
ATOM 934 C CA . TYR B 2 61 ? 13.956 29.909 111.249 1.00 99.90 238 TYR B CA 1
ATOM 935 C C . TYR B 2 61 ? 13.282 30.414 112.524 1.00 99.52 238 TYR B C 1
ATOM 936 O O . TYR B 2 61 ? 13.422 29.818 113.590 1.00 99.00 238 TYR B O 1
ATOM 945 N N . ASN B 2 62 ? 12.548 31.516 112.402 1.00 99.74 239 ASN B N 1
ATOM 946 C CA . ASN B 2 62 ? 11.868 32.114 113.540 1.00 100.05 239 ASN B CA 1
ATOM 947 C C . ASN B 2 62 ? 10.619 31.357 113.976 1.00 99.61 239 ASN B C 1
ATOM 948 O O . ASN B 2 62 ? 10.192 31.484 115.119 1.00 100.46 239 ASN B O 1
ATOM 953 N N . VAL B 2 63 ? 10.013 30.586 113.083 1.00 98.25 240 VAL B N 1
ATOM 954 C CA . VAL B 2 63 ? 8.863 29.807 113.501 1.00 97.94 240 VAL B CA 1
ATOM 955 C C . VAL B 2 63 ? 9.464 28.458 113.862 1.00 98.59 240 VAL B C 1
ATOM 956 O O . VAL B 2 63 ? 8.806 27.591 114.438 1.00 98.44 240 VAL B O 1
ATOM 960 N N . GLU B 2 64 ? 10.742 28.308 113.514 1.00 99.72 241 GLU B N 1
ATOM 961 C CA . GLU B 2 64 ? 11.524 27.104 113.802 1.00 100.30 241 GLU B CA 1
ATOM 962 C C . GLU B 2 64 ? 12.066 27.336 115.195 1.00 100.16 241 GLU B C 1
ATOM 963 O O . GLU B 2 64 ? 13.249 27.125 115.474 1.00 99.64 241 GLU B O 1
ATOM 969 N N . ALA B 2 65 ? 11.172 27.806 116.054 1.00 100.16 242 ALA B N 1
ATOM 970 C CA . ALA B 2 65 ? 11.475 28.107 117.439 1.00 100.67 242 ALA B CA 1
ATOM 971 C C . ALA B 2 65 ? 10.163 28.545 118.073 1.00 100.71 242 ALA B C 1
ATOM 972 O O . ALA B 2 65 ? 9.767 28.027 119.104 1.00 100.66 242 ALA B O 1
ATOM 974 N N . ALA B 2 66 ? 9.484 29.488 117.431 1.00 101.84 243 ALA B N 1
ATOM 975 C CA . ALA B 2 66 ? 8.209 29.998 117.926 1.00 103.68 243 ALA B CA 1
ATOM 976 C C . ALA B 2 66 ? 7.353 28.908 118.567 1.00 104.80 243 ALA B C 1
ATOM 977 O O . ALA B 2 66 ? 7.018 28.993 119.748 1.00 105.52 243 ALA B O 1
ATOM 979 N N . VAL B 2 67 ? 6.992 27.888 117.800 1.00 106.40 244 VAL B N 1
ATOM 980 C CA . VAL B 2 67 ? 6.183 26.813 118.357 1.00 108.50 244 VAL B CA 1
ATOM 981 C C . VAL B 2 67 ? 7.098 25.894 119.160 1.00 109.33 244 VAL B C 1
ATOM 982 O O . VAL B 2 67 ? 6.661 25.231 120.102 1.00 109.47 244 VAL B O 1
ATOM 986 N N . ASP B 2 68 ? 8.371 25.860 118.775 1.00 109.99 245 ASP B N 1
ATOM 987 C CA . ASP B 2 68 ? 9.362 25.043 119.471 1.00 110.99 245 ASP B CA 1
ATOM 988 C C . ASP B 2 68 ? 9.501 25.535 120.915 1.00 111.74 245 ASP B C 1
ATOM 989 O O . ASP B 2 68 ? 10.011 24.825 121.786 1.00 111.76 245 ASP B O 1
ATOM 994 N N . TYR B 2 69 ? 9.039 26.760 121.159 1.00 112.52 246 TYR B N 1
ATOM 995 C CA . TYR B 2 69 ? 9.085 27.359 122.488 1.00 112.08 246 TYR B CA 1
ATOM 996 C C . TYR B 2 69 ? 7.832 26.916 123.211 1.00 111.80 246 TYR B C 1
ATOM 997 O O . TYR B 2 69 ? 7.910 26.356 124.297 1.00 112.19 246 TYR B O 1
ATOM 999 N N . ILE B 2 70 ? 6.676 27.154 122.601 1.00 111.97 247 ILE B N 1
ATOM 1000 C CA . ILE B 2 70 ? 5.418 26.749 123.210 1.00 113.61 247 ILE B CA 1
ATOM 1001 C C . ILE B 2 70 ? 5.375 25.224 123.228 1.00 115.08 247 ILE B C 1
ATOM 1002 O O . ILE B 2 70 ? 4.313 24.609 123.375 1.00 115.12 247 ILE B O 1
ATOM 1007 N N . GLU B 2 71 ? 6.553 24.628 123.056 1.00 116.55 248 GLU B N 1
ATOM 1008 C CA . GLU B 2 71 ? 6.726 23.180 123.071 1.00 118.06 248 GLU B CA 1
ATOM 1009 C C . GLU B 2 71 ? 7.642 22.857 124.253 1.00 119.09 248 GLU B C 1
ATOM 1010 O O . GLU B 2 71 ? 7.314 22.018 125.099 1.00 119.24 248 GLU B O 1
ATOM 1012 N N . THR B 2 72 ? 8.784 23.544 124.305 1.00 119.80 249 THR B N 1
ATOM 1013 C CA . THR B 2 72 ? 9.756 23.367 125.380 1.00 120.09 249 THR B CA 1
ATOM 1014 C C . THR B 2 72 ? 9.108 23.779 126.697 1.00 120.78 249 THR B C 1
ATOM 1015 O O . THR B 2 72 ? 9.462 23.274 127.761 1.00 121.09 249 THR B O 1
ATOM 1017 N N . ALA B 2 73 ? 8.154 24.702 126.608 1.00 121.52 250 ALA B N 1
ATOM 1018 C CA . ALA B 2 73 ? 7.430 25.198 127.774 1.00 122.00 250 ALA B CA 1
ATOM 1019 C C . ALA B 2 73 ? 6.005 24.657 127.761 1.00 122.37 250 ALA B C 1
ATOM 1020 O O . ALA B 2 73 ? 5.171 25.051 128.579 1.00 122.04 250 ALA B O 1
ATOM 1022 N N . LYS B 2 74 ? 5.729 23.762 126.816 1.00 122.79 251 LYS B N 1
ATOM 1023 C CA . LYS B 2 74 ? 4.411 23.153 126.704 1.00 123.67 251 LYS B CA 1
ATOM 1024 C C . LYS B 2 74 ? 4.276 22.200 127.876 1.00 124.55 251 LYS B C 1
ATOM 1025 O O . LYS B 2 74 ? 3.288 22.226 128.612 1.00 125.13 251 LYS B O 1
ATOM 1027 N N . VAL B 2 75 ? 5.293 21.361 128.041 1.00 124.96 252 VAL B N 1
ATOM 1028 C CA . VAL B 2 75 ? 5.328 20.384 129.119 1.00 124.89 252 VAL B CA 1
ATOM 1029 C C . VAL B 2 75 ? 5.496 21.058 130.481 1.00 124.47 252 VAL B C 1
ATOM 1030 O O . VAL B 2 75 ? 4.833 20.682 131.442 1.00 124.84 252 VAL B O 1
ATOM 1034 N N . ASP B 2 76 ? 6.376 22.055 130.556 1.00 124.03 253 ASP B N 1
ATOM 1035 C CA . ASP B 2 76 ? 6.635 22.773 131.806 1.00 123.04 253 ASP B CA 1
ATOM 1036 C C . ASP B 2 76 ? 5.382 23.238 132.530 1.00 122.35 253 ASP B C 1
ATOM 1037 O O . ASP B 2 76 ? 5.454 23.639 133.684 1.00 122.67 253 ASP B O 1
ATOM 1042 N N . THR B 2 77 ? 4.240 23.207 131.854 1.00 121.94 254 THR B N 1
ATOM 1043 C CA . THR B 2 77 ? 2.992 23.622 132.482 1.00 121.58 254 THR B CA 1
ATOM 1044 C C . THR B 2 77 ? 2.260 22.388 133.006 1.00 120.97 254 THR B C 1
ATOM 1045 O O . THR B 2 77 ? 1.094 22.465 133.394 1.00 120.38 254 THR B O 1
ATOM 1049 N N . LYS B 2 78 ? 2.961 21.255 133.017 1.00 121.11 255 LYS B N 1
ATOM 1050 C CA . LYS B 2 78 ? 2.414 19.982 133.494 1.00 120.86 255 LYS B CA 1
ATOM 1051 C C . LYS B 2 78 ? 2.301 19.983 135.011 1.00 120.51 255 LYS B C 1
ATOM 1052 O O . LYS B 2 78 ? 1.564 19.180 135.586 1.00 120.43 255 LYS B O 1
ATOM 1054 N N . LYS B 2 79 ? 3.044 20.884 135.649 1.00 119.81 256 LYS B N 1
ATOM 1055 C CA . LYS B 2 79 ? 3.025 21.020 137.099 1.00 119.00 256 LYS B CA 1
ATOM 1056 C C . LYS B 2 79 ? 1.641 21.478 137.549 1.00 118.48 256 LYS B C 1
ATOM 1057 O O . LYS B 2 79 ? 1.501 22.160 138.559 1.00 118.23 256 LYS B O 1
ATOM 1063 N N . ALA B 2 80 ? 0.626 21.122 136.767 1.00 118.28 257 ALA B N 1
ATOM 1064 C CA . ALA B 2 80 ? -0.760 21.458 137.075 1.00 118.04 257 ALA B CA 1
ATOM 1065 C C . ALA B 2 80 ? -1.199 20.383 138.051 1.00 118.08 257 ALA B C 1
ATOM 1066 O O . ALA B 2 80 ? -2.338 20.355 138.521 1.00 117.65 257 ALA B O 1
ATOM 1068 N N . VAL B 2 81 ? -0.259 19.487 138.327 1.00 118.48 258 VAL B N 1
ATOM 1069 C CA . VAL B 2 81 ? -0.456 18.379 139.246 1.00 118.31 258 VAL B CA 1
ATOM 1070 C C . VAL B 2 81 ? 0.183 18.758 140.576 1.00 118.09 258 VAL B C 1
ATOM 1071 O O . VAL B 2 81 ? -0.501 18.885 141.595 1.00 118.00 258 VAL B O 1
ATOM 1073 N N . LYS B 2 82 ? 1.501 18.950 140.535 1.00 117.42 259 LYS B N 1
ATOM 1074 C CA . LYS B 2 82 ? 2.299 19.309 141.703 1.00 116.54 259 LYS B CA 1
ATOM 1075 C C . LYS B 2 82 ? 1.656 20.405 142.551 1.00 116.43 259 LYS B C 1
ATOM 1076 O O . LYS B 2 82 ? 1.364 20.129 143.735 1.00 116.56 259 LYS B O 1
ATOM 1082 N N . LYS C 3 8 ? 23.747 57.413 42.009 1.00 89.24 11 LYS C N 1
ATOM 1083 C CA . LYS C 3 8 ? 24.096 58.855 42.192 1.00 90.17 11 LYS C CA 1
ATOM 1084 C C . LYS C 3 8 ? 24.174 59.168 43.684 1.00 89.44 11 LYS C C 1
ATOM 1085 O O . LYS C 3 8 ? 23.930 58.294 44.508 1.00 89.58 11 LYS C O 1
ATOM 1087 N N . THR C 3 9 ? 24.521 60.404 44.032 1.00 88.99 12 THR C N 1
ATOM 1088 C CA . THR C 3 9 ? 24.579 60.792 45.435 1.00 89.35 12 THR C CA 1
ATOM 1089 C C . THR C 3 9 ? 23.130 61.050 45.866 1.00 88.70 12 THR C C 1
ATOM 1090 O O . THR C 3 9 ? 22.860 61.718 46.866 1.00 88.72 12 THR C O 1
ATOM 1094 N N . GLU C 3 10 ? 22.207 60.503 45.076 1.00 88.21 13 GLU C N 1
ATOM 1095 C CA . GLU C 3 10 ? 20.766 60.593 45.310 1.00 87.09 13 GLU C CA 1
ATOM 1096 C C . GLU C 3 10 ? 20.222 59.167 45.443 1.00 85.39 13 GLU C C 1
ATOM 1097 O O . GLU C 3 10 ? 19.546 58.847 46.420 1.00 85.77 13 GLU C O 1
ATOM 1103 N N . LEU C 3 11 ? 20.533 58.317 44.464 1.00 82.68 14 LEU C N 1
ATOM 1104 C CA . LEU C 3 11 ? 20.086 56.923 44.467 1.00 81.53 14 LEU C CA 1
ATOM 1105 C C . LEU C 3 11 ? 20.893 56.059 45.442 1.00 81.63 14 LEU C C 1
ATOM 1106 O O . LEU C 3 11 ? 20.357 55.123 46.045 1.00 81.71 14 LEU C O 1
ATOM 1108 N N . GLU C 3 12 ? 22.179 56.376 45.594 1.00 80.81 15 GLU C N 1
ATOM 1109 C CA . GLU C 3 12 ? 23.060 55.622 46.480 1.00 78.94 15 GLU C CA 1
ATOM 1110 C C . GLU C 3 12 ? 22.783 55.912 47.945 1.00 78.45 15 GLU C C 1
ATOM 1111 O O . GLU C 3 12 ? 22.861 55.015 48.781 1.00 79.52 15 GLU C O 1
ATOM 1113 N N . GLU C 3 13 ? 22.479 57.159 48.275 1.00 77.14 16 GLU C N 1
ATOM 1114 C CA . GLU C 3 13 ? 22.177 57.471 49.661 1.00 76.56 16 GLU C CA 1
ATOM 1115 C C . GLU C 3 13 ? 20.919 56.704 50.042 1.00 75.42 16 GLU C C 1
ATOM 1116 O O . GLU C 3 13 ? 20.829 56.142 51.130 1.00 76.32 16 GLU C O 1
ATOM 1122 N N . ILE C 3 14 ? 19.945 56.687 49.137 1.00 72.79 17 ILE C N 1
ATOM 1123 C CA . ILE C 3 14 ? 18.698 55.980 49.380 1.00 70.76 17 ILE C CA 1
ATOM 1124 C C . ILE C 3 14 ? 18.958 54.488 49.548 1.00 70.64 17 ILE C C 1
ATOM 1125 O O . ILE C 3 14 ? 18.431 53.864 50.467 1.00 71.33 17 ILE C O 1
ATOM 1130 N N . GLN C 3 15 ? 19.774 53.914 48.672 1.00 70.02 18 GLN C N 1
ATOM 1131 C CA . GLN C 3 15 ? 20.073 52.492 48.764 1.00 70.27 18 GLN C CA 1
ATOM 1132 C C . GLN C 3 15 ? 20.803 52.173 50.065 1.00 70.32 18 GLN C C 1
ATOM 1133 O O . GLN C 3 15 ? 20.809 51.027 50.514 1.00 71.07 18 GLN C O 1
ATOM 1139 N N . GLN C 3 16 ? 21.410 53.189 50.676 1.00 69.92 19 GLN C N 1
ATOM 1140 C CA . GLN C 3 16 ? 22.108 52.998 51.945 1.00 69.13 19 GLN C CA 1
ATOM 1141 C C . GLN C 3 16 ? 21.111 52.967 53.080 1.00 67.09 19 GLN C C 1
ATOM 1142 O O . GLN C 3 16 ? 21.203 52.128 53.981 1.00 66.71 19 GLN C O 1
ATOM 1148 N N . GLN C 3 17 ? 20.164 53.897 53.051 1.00 64.42 20 GLN C N 1
ATOM 1149 C CA . GLN C 3 17 ? 19.140 53.919 54.076 1.00 62.07 20 GLN C CA 1
ATOM 1150 C C . GLN C 3 17 ? 18.398 52.588 53.983 1.00 59.36 20 GLN C C 1
ATOM 1151 O O . GLN C 3 17 ? 18.051 51.994 55.002 1.00 57.59 20 GLN C O 1
ATOM 1157 N N . CYS C 3 18 ? 18.187 52.115 52.755 1.00 56.06 21 CYS C N 1
ATOM 1158 C CA . CYS C 3 18 ? 17.520 50.840 52.535 1.00 55.18 21 CYS C CA 1
ATOM 1159 C C . CYS C 3 18 ? 18.236 49.696 53.248 1.00 53.94 21 CYS C C 1
ATOM 1160 O O . CYS C 3 18 ? 17.602 48.724 53.651 1.00 52.55 21 CYS C O 1
ATOM 1163 N N . ASN C 3 19 ? 19.557 49.804 53.392 1.00 54.10 22 ASN C N 1
ATOM 1164 C CA . ASN C 3 19 ? 20.337 48.756 54.059 1.00 53.03 22 ASN C CA 1
ATOM 1165 C C . ASN C 3 19 ? 20.614 48.970 55.552 1.00 51.06 22 ASN C C 1
ATOM 1166 O O . ASN C 3 19 ? 20.788 48.006 56.283 1.00 49.84 22 ASN C O 1
ATOM 1171 N N . GLN C 3 20 ? 20.663 50.217 56.012 1.00 49.59 23 GLN C N 1
ATOM 1172 C CA . GLN C 3 20 ? 20.882 50.460 57.438 1.00 48.55 23 GLN C CA 1
ATOM 1173 C C . GLN C 3 20 ? 19.571 50.191 58.173 1.00 47.37 23 GLN C C 1
ATOM 1174 O O . GLN C 3 20 ? 19.575 49.828 59.344 1.00 48.37 23 GLN C O 1
ATOM 1176 N N . VAL C 3 21 ? 18.442 50.373 57.491 1.00 45.15 24 VAL C N 1
ATOM 1177 C CA . VAL C 3 21 ? 17.161 50.095 58.125 1.00 41.06 24 VAL C CA 1
ATOM 1178 C C . VAL C 3 21 ? 16.944 48.578 58.135 1.00 39.27 24 VAL C C 1
ATOM 1179 O O . VAL C 3 21 ? 16.531 48.024 59.155 1.00 38.54 24 VAL C O 1
ATOM 1183 N N . THR C 3 22 ? 17.238 47.890 57.035 1.00 34.65 25 THR C N 1
ATOM 1184 C CA . THR C 3 22 ? 17.059 46.449 57.069 1.00 34.03 25 THR C CA 1
ATOM 1185 C C . THR C 3 22 ? 17.931 45.834 58.140 1.00 38.90 25 THR C C 1
ATOM 1186 O O . THR C 3 22 ? 17.588 44.801 58.720 1.00 40.84 25 THR C O 1
ATOM 1190 N N . ASP C 3 23 ? 19.082 46.451 58.394 1.00 42.78 26 ASP C N 1
ATOM 1191 C CA . ASP C 3 23 ? 19.996 45.921 59.395 1.00 44.77 26 ASP C CA 1
ATOM 1192 C C . ASP C 3 23 ? 19.464 46.250 60.780 1.00 46.88 26 ASP C C 1
ATOM 1193 O O . ASP C 3 23 ? 19.712 45.527 61.747 1.00 48.69 26 ASP C O 1
ATOM 1198 N N . ASP C 3 24 ? 18.724 47.344 60.872 1.00 47.73 27 ASP C N 1
ATOM 1199 C CA . ASP C 3 24 ? 18.126 47.733 62.135 1.00 49.15 27 ASP C CA 1
ATOM 1200 C C . ASP C 3 24 ? 17.050 46.714 62.482 1.00 46.67 27 ASP C C 1
ATOM 1201 O O . ASP C 3 24 ? 16.874 46.356 63.644 1.00 44.91 27 ASP C O 1
ATOM 1206 N N . SER C 3 25 ? 16.341 46.246 61.460 1.00 44.00 28 SER C N 1
ATOM 1207 C CA . SER C 3 25 ? 15.298 45.262 61.664 1.00 43.73 28 SER C CA 1
ATOM 1208 C C . SER C 3 25 ? 15.913 43.940 62.072 1.00 43.20 28 SER C C 1
ATOM 1209 O O . SER C 3 25 ? 15.585 43.428 63.140 1.00 44.83 28 SER C O 1
ATOM 1212 N N . LEU C 3 26 ? 16.806 43.388 61.247 1.00 41.30 29 LEU C N 1
ATOM 1213 C CA . LEU C 3 26 ? 17.438 42.116 61.598 1.00 39.80 29 LEU C CA 1
ATOM 1214 C C . LEU C 3 26 ? 18.042 42.207 62.999 1.00 39.64 29 LEU C C 1
ATOM 1215 O O . LEU C 3 26 ? 18.052 41.224 63.729 1.00 41.71 29 LEU C O 1
ATOM 1220 N N . GLU C 3 27 ? 18.529 43.380 63.397 1.00 38.77 30 GLU C N 1
ATOM 1221 C CA . GLU C 3 27 ? 19.104 43.508 64.741 1.00 39.35 30 GLU C CA 1
ATOM 1222 C C . GLU C 3 27 ? 18.019 43.483 65.795 1.00 39.52 30 GLU C C 1
ATOM 1223 O O . GLU C 3 27 ? 18.242 43.021 66.913 1.00 38.18 30 GLU C O 1
ATOM 1225 N N . SER C 3 28 ? 16.844 43.990 65.414 1.00 41.12 31 SER C N 1
ATOM 1226 C CA . SER C 3 28 ? 15.677 44.091 66.291 1.00 39.91 31 SER C CA 1
ATOM 1227 C C . SER C 3 28 ? 15.109 42.722 66.633 1.00 38.51 31 SER C C 1
ATOM 1228 O O . SER C 3 28 ? 14.779 42.440 67.797 1.00 36.63 31 SER C O 1
ATOM 1231 N N . THR C 3 29 ? 15.008 41.876 65.611 1.00 36.17 32 THR C N 1
ATOM 1232 C CA . THR C 3 29 ? 14.488 40.538 65.784 1.00 38.52 32 THR C CA 1
ATOM 1233 C C . THR C 3 29 ? 15.426 39.766 66.678 1.00 40.79 32 THR C C 1
ATOM 1234 O O . THR C 3 29 ? 15.004 38.902 67.452 1.00 42.08 32 THR C O 1
ATOM 1238 N N . ARG C 3 30 ? 16.713 40.071 66.547 1.00 42.65 33 ARG C N 1
ATOM 1239 C CA . ARG C 3 30 ? 17.731 39.392 67.327 1.00 41.60 33 ARG C CA 1
ATOM 1240 C C . ARG C 3 30 ? 17.599 39.694 68.811 1.00 43.12 33 ARG C C 1
ATOM 1241 O O . ARG C 3 30 ? 17.606 38.765 69.627 1.00 42.82 33 ARG C O 1
ATOM 1249 N N . ARG C 3 31 ? 17.464 40.976 69.168 1.00 45.26 34 ARG C N 1
ATOM 1250 C CA . ARG C 3 31 ? 17.318 41.350 70.580 1.00 46.79 34 ARG C CA 1
ATOM 1251 C C . ARG C 3 31 ? 16.005 40.775 71.096 1.00 47.33 34 ARG C C 1
ATOM 1252 O O . ARG C 3 31 ? 15.948 40.257 72.214 1.00 46.64 34 ARG C O 1
ATOM 1260 N N . MET C 3 32 ? 14.958 40.876 70.270 1.00 47.25 35 MET C N 1
ATOM 1261 C CA . MET C 3 32 ? 13.626 40.361 70.615 1.00 46.22 35 MET C CA 1
ATOM 1262 C C . MET C 3 32 ? 13.782 38.943 71.111 1.00 44.86 35 MET C C 1
ATOM 1263 O O . MET C 3 32 ? 13.422 38.619 72.237 1.00 43.17 35 MET C O 1
ATOM 1268 N N . LEU C 3 33 ? 14.339 38.112 70.241 1.00 44.68 36 LEU C N 1
ATOM 1269 C CA . LEU C 3 33 ? 14.605 36.720 70.541 1.00 45.30 36 LEU C CA 1
ATOM 1270 C C . LEU C 3 33 ? 15.442 36.540 71.817 1.00 47.61 36 LEU C C 1
ATOM 1271 O O . LEU C 3 33 ? 15.159 35.661 72.633 1.00 47.01 36 LEU C O 1
ATOM 1276 N N . ASN C 3 34 ? 16.470 37.368 71.994 1.00 50.39 37 ASN C N 1
ATOM 1277 C CA . ASN C 3 34 ? 17.296 37.284 73.201 1.00 53.81 37 ASN C CA 1
ATOM 1278 C C . ASN C 3 34 ? 16.424 37.608 74.419 1.00 53.86 37 ASN C C 1
ATOM 1279 O O . ASN C 3 34 ? 16.431 36.901 75.416 1.00 52.84 37 ASN C O 1
ATOM 1284 N N . MET C 3 35 ? 15.666 38.691 74.309 1.00 55.32 38 MET C N 1
ATOM 1285 C CA . MET C 3 35 ? 14.778 39.168 75.362 1.00 54.95 38 MET C CA 1
ATOM 1286 C C . MET C 3 35 ? 13.751 38.120 75.789 1.00 55.29 38 MET C C 1
ATOM 1287 O O . MET C 3 35 ? 13.366 38.062 76.958 1.00 54.39 38 MET C O 1
ATOM 1292 N N . CYS C 3 36 ? 13.305 37.302 74.839 1.00 55.56 39 CYS C N 1
ATOM 1293 C CA . CYS C 3 36 ? 12.337 36.251 75.136 1.00 56.54 39 CYS C CA 1
ATOM 1294 C C . CYS C 3 36 ? 12.995 35.098 75.888 1.00 57.27 39 CYS C C 1
ATOM 1295 O O . CYS C 3 36 ? 12.374 34.467 76.739 1.00 57.97 39 CYS C O 1
ATOM 1298 N N . GLU C 3 37 ? 14.250 34.808 75.572 1.00 57.71 40 GLU C N 1
ATOM 1299 C CA . GLU C 3 37 ? 14.926 33.733 76.262 1.00 57.09 40 GLU C CA 1
ATOM 1300 C C . GLU C 3 37 ? 15.210 34.168 77.700 1.00 55.95 40 GLU C C 1
ATOM 1301 O O . GLU C 3 37 ? 15.004 33.405 78.642 1.00 54.36 40 GLU C O 1
ATOM 1307 N N . GLU C 3 38 ? 15.683 35.393 77.879 1.00 55.78 41 GLU C N 1
ATOM 1308 C CA . GLU C 3 38 ? 15.921 35.882 79.228 1.00 57.56 41 GLU C CA 1
ATOM 1309 C C . GLU C 3 38 ? 14.552 35.851 79.918 1.00 57.22 41 GLU C C 1
ATOM 1310 O O . GLU C 3 38 ? 14.424 35.442 81.072 1.00 55.67 41 GLU C O 1
ATOM 1316 N N . SER C 3 39 ? 13.520 36.271 79.193 1.00 57.25 42 SER C N 1
ATOM 1317 C CA . SER C 3 39 ? 12.179 36.279 79.753 1.00 57.88 42 SER C CA 1
ATOM 1318 C C . SER C 3 39 ? 11.728 34.878 80.161 1.00 58.62 42 SER C C 1
ATOM 1319 O O . SER C 3 39 ? 10.965 34.715 81.115 1.00 58.47 42 SER C O 1
ATOM 1322 N N . LYS C 3 40 ? 12.206 33.871 79.440 1.00 59.34 43 LYS C N 1
ATOM 1323 C CA . LYS C 3 40 ? 11.858 32.485 79.732 1.00 60.41 43 LYS C CA 1
ATOM 1324 C C . LYS C 3 40 ? 12.715 31.880 80.861 1.00 61.12 43 LYS C C 1
ATOM 1325 O O . LYS C 3 40 ? 12.258 30.989 81.577 1.00 61.56 43 LYS C O 1
ATOM 1331 N N . GLU C 3 41 ? 13.949 32.349 81.021 1.00 60.88 44 GLU C N 1
ATOM 1332 C CA . GLU C 3 41 ? 14.806 31.824 82.079 1.00 61.82 44 GLU C CA 1
ATOM 1333 C C . GLU C 3 41 ? 14.351 32.392 83.418 1.00 62.24 44 GLU C C 1
ATOM 1334 O O . GLU C 3 41 ? 14.578 31.791 84.460 1.00 63.18 44 GLU C O 1
ATOM 1340 N N . ALA C 3 42 ? 13.721 33.561 83.399 1.00 62.32 45 ALA C N 1
ATOM 1341 C CA . ALA C 3 42 ? 13.264 34.163 84.646 1.00 62.30 45 ALA C CA 1
ATOM 1342 C C . ALA C 3 42 ? 11.943 33.540 85.071 1.00 62.52 45 ALA C C 1
ATOM 1343 O O . ALA C 3 42 ? 11.622 33.506 86.246 1.00 63.57 45 ALA C O 1
ATOM 1345 N N . GLY C 3 43 ? 11.176 33.046 84.109 1.00 63.09 46 GLY C N 1
ATOM 1346 C CA . GLY C 3 43 ? 9.909 32.426 84.433 1.00 63.26 46 GLY C CA 1
ATOM 1347 C C . GLY C 3 43 ? 10.154 31.049 85.020 1.00 64.62 46 GLY C C 1
ATOM 1348 O O . GLY C 3 43 ? 9.367 30.550 85.828 1.00 64.87 46 GLY C O 1
ATOM 1349 N N . ILE C 3 44 ? 11.246 30.415 84.607 1.00 64.88 47 ILE C N 1
ATOM 1350 C CA . ILE C 3 44 ? 11.570 29.098 85.128 1.00 65.52 47 ILE C CA 1
ATOM 1351 C C . ILE C 3 44 ? 11.930 29.298 86.590 1.00 66.02 47 ILE C C 1
ATOM 1352 O O . ILE C 3 44 ? 11.152 28.951 87.477 1.00 67.62 47 ILE C O 1
ATOM 1357 N N . ARG C 3 45 ? 13.092 29.897 86.837 1.00 65.93 48 ARG C N 1
ATOM 1358 C CA . ARG C 3 45 ? 13.550 30.117 88.200 1.00 66.38 48 ARG C CA 1
ATOM 1359 C C . ARG C 3 45 ? 12.496 30.766 89.064 1.00 66.07 48 ARG C C 1
ATOM 1360 O O . ARG C 3 45 ? 12.477 30.558 90.274 1.00 66.68 48 ARG C O 1
ATOM 1368 N N . THR C 3 46 ? 11.616 31.552 88.463 1.00 66.25 49 THR C N 1
ATOM 1369 C CA . THR C 3 46 ? 10.571 32.156 89.267 1.00 68.04 49 THR C CA 1
ATOM 1370 C C . THR C 3 46 ? 9.663 31.037 89.727 1.00 68.24 49 THR C C 1
ATOM 1371 O O . THR C 3 46 ? 9.473 30.841 90.926 1.00 69.25 49 THR C O 1
ATOM 1375 N N . LEU C 3 47 ? 9.114 30.298 88.767 1.00 68.45 50 LEU C N 1
ATOM 1376 C CA . LEU C 3 47 ? 8.207 29.203 89.078 1.00 69.62 50 LEU C CA 1
ATOM 1377 C C . LEU C 3 47 ? 8.831 28.159 89.997 1.00 71.16 50 LEU C C 1
ATOM 1378 O O . LEU C 3 47 ? 8.120 27.436 90.692 1.00 72.00 50 LEU C O 1
ATOM 1383 N N . VAL C 3 48 ? 10.159 28.091 90.012 1.00 71.86 51 VAL C N 1
ATOM 1384 C CA . VAL C 3 48 ? 10.868 27.147 90.869 1.00 72.47 51 VAL C CA 1
ATOM 1385 C C . VAL C 3 48 ? 10.859 27.674 92.308 1.00 73.65 51 VAL C C 1
ATOM 1386 O O . VAL C 3 48 ? 10.699 26.903 93.259 1.00 74.43 51 VAL C O 1
ATOM 1390 N N . MET C 3 49 ? 11.028 28.988 92.461 1.00 73.71 52 MET C N 1
ATOM 1391 C CA . MET C 3 49 ? 11.016 29.623 93.781 1.00 73.35 52 MET C CA 1
ATOM 1392 C C . MET C 3 49 ? 9.608 29.530 94.381 1.00 73.99 52 MET C C 1
ATOM 1393 O O . MET C 3 49 ? 9.415 29.013 95.482 1.00 71.86 52 MET C O 1
ATOM 1398 N N . LEU C 3 50 ? 8.631 30.028 93.629 1.00 76.26 53 LEU C N 1
ATOM 1399 C CA . LEU C 3 50 ? 7.224 30.021 94.030 1.00 79.12 53 LEU C CA 1
ATOM 1400 C C . LEU C 3 50 ? 6.803 28.607 94.467 1.00 81.37 53 LEU C C 1
ATOM 1401 O O . LEU C 3 50 ? 5.806 28.422 95.177 1.00 80.13 53 LEU C O 1
ATOM 1406 N N . ASP C 3 51 ? 7.592 27.624 94.032 1.00 84.58 54 ASP C N 1
ATOM 1407 C CA . ASP C 3 51 ? 7.375 26.205 94.316 1.00 87.33 54 ASP C CA 1
ATOM 1408 C C . ASP C 3 51 ? 7.917 25.787 95.687 1.00 87.58 54 ASP C C 1
ATOM 1409 O O . ASP C 3 51 ? 7.163 25.355 96.558 1.00 86.30 54 ASP C O 1
ATOM 1414 N N . GLU C 3 52 ? 9.227 25.912 95.869 1.00 88.41 55 GLU C N 1
ATOM 1415 C CA . GLU C 3 52 ? 9.849 25.553 97.133 1.00 89.36 55 GLU C CA 1
ATOM 1416 C C . GLU C 3 52 ? 9.288 26.429 98.249 1.00 90.20 55 GLU C C 1
ATOM 1417 O O . GLU C 3 52 ? 9.221 26.014 99.404 1.00 91.74 55 GLU C O 1
ATOM 1423 N N . GLN C 3 53 ? 8.911 27.654 97.901 1.00 90.56 56 GLN C N 1
ATOM 1424 C CA . GLN C 3 53 ? 8.380 28.590 98.883 1.00 91.18 56 GLN C CA 1
ATOM 1425 C C . GLN C 3 53 ? 6.916 28.312 99.159 1.00 91.52 56 GLN C C 1
ATOM 1426 O O . GLN C 3 53 ? 6.402 28.644 100.224 1.00 91.86 56 GLN C O 1
ATOM 1432 N N . GLY C 3 54 ? 6.241 27.711 98.187 1.00 92.56 57 GLY C N 1
ATOM 1433 C CA . GLY C 3 54 ? 4.839 27.387 98.364 1.00 93.11 57 GLY C CA 1
ATOM 1434 C C . GLY C 3 54 ? 4.749 26.160 99.244 1.00 93.28 57 GLY C C 1
ATOM 1435 O O . GLY C 3 54 ? 3.669 25.756 99.672 1.00 92.90 57 GLY C O 1
ATOM 1436 N N . GLU C 3 55 ? 5.916 25.579 99.507 1.00 93.12 58 GLU C N 1
ATOM 1437 C CA . GLU C 3 55 ? 6.062 24.384 100.325 1.00 92.62 58 GLU C CA 1
ATOM 1438 C C . GLU C 3 55 ? 6.339 24.838 101.750 1.00 91.75 58 GLU C C 1
ATOM 1439 O O . GLU C 3 55 ? 5.699 24.374 102.689 1.00 92.17 58 GLU C O 1
ATOM 1445 N N . GLN C 3 56 ? 7.300 25.749 101.903 1.00 90.95 59 GLN C N 1
ATOM 1446 C CA . GLN C 3 56 ? 7.630 26.302 103.215 1.00 89.50 59 GLN C CA 1
ATOM 1447 C C . GLN C 3 56 ? 6.334 26.902 103.791 1.00 88.90 59 GLN C C 1
ATOM 1448 O O . GLN C 3 56 ? 5.965 26.626 104.927 1.00 87.93 59 GLN C O 1
ATOM 1454 N N . LEU C 3 57 ? 5.639 27.707 102.990 1.00 89.07 60 LEU C N 1
ATOM 1455 C CA . LEU C 3 57 ? 4.389 28.326 103.415 1.00 89.68 60 LEU C CA 1
ATOM 1456 C C . LEU C 3 57 ? 3.367 27.304 103.904 1.00 90.79 60 LEU C C 1
ATOM 1457 O O . LEU C 3 57 ? 2.251 27.659 104.285 1.00 90.87 60 LEU C O 1
ATOM 1462 N N . ASP C 3 58 ? 3.732 26.033 103.879 1.00 92.34 61 ASP C N 1
ATOM 1463 C CA . ASP C 3 58 ? 2.819 25.005 104.342 1.00 95.03 61 ASP C CA 1
ATOM 1464 C C . ASP C 3 58 ? 3.260 24.532 105.711 1.00 95.34 61 ASP C C 1
ATOM 1465 O O . ASP C 3 58 ? 2.437 24.168 106.555 1.00 94.65 61 ASP C O 1
ATOM 1470 N N . ARG C 3 59 ? 4.570 24.538 105.919 1.00 95.85 62 ARG C N 1
ATOM 1471 C CA . ARG C 3 59 ? 5.137 24.148 107.194 1.00 97.08 62 ARG C CA 1
ATOM 1472 C C . ARG C 3 59 ? 4.845 25.299 108.156 1.00 98.38 62 ARG C C 1
ATOM 1473 O O . ARG C 3 59 ? 4.431 25.084 109.295 1.00 98.29 62 ARG C O 1
ATOM 1481 N N . ILE C 3 60 ? 5.055 26.526 107.690 1.00 99.79 63 ILE C N 1
ATOM 1482 C CA . ILE C 3 60 ? 4.766 27.684 108.517 1.00 100.69 63 ILE C CA 1
ATOM 1483 C C . ILE C 3 60 ? 3.389 27.415 109.099 1.00 101.03 63 ILE C C 1
ATOM 1484 O O . ILE C 3 60 ? 3.198 27.491 110.306 1.00 101.72 63 ILE C O 1
ATOM 1489 N N . GLU C 3 61 ? 2.440 27.071 108.231 1.00 101.37 64 GLU C N 1
ATOM 1490 C CA . GLU C 3 61 ? 1.086 26.787 108.666 1.00 102.25 64 GLU C CA 1
ATOM 1491 C C . GLU C 3 61 ? 1.080 25.549 109.537 1.00 104.36 64 GLU C C 1
ATOM 1492 O O . GLU C 3 61 ? 0.387 25.510 110.550 1.00 105.37 64 GLU C O 1
ATOM 1498 N N . GLU C 3 62 ? 1.853 24.538 109.147 1.00 105.88 65 GLU C N 1
ATOM 1499 C CA . GLU C 3 62 ? 1.923 23.303 109.924 1.00 107.52 65 GLU C CA 1
ATOM 1500 C C . GLU C 3 62 ? 2.403 23.615 111.341 1.00 108.96 65 GLU C C 1
ATOM 1501 O O . GLU C 3 62 ? 1.764 23.217 112.316 1.00 110.16 65 GLU C O 1
ATOM 1503 N N . GLY C 3 63 ? 3.523 24.333 111.447 1.00 109.55 66 GLY C N 1
ATOM 1504 C CA . GLY C 3 63 ? 4.066 24.703 112.747 1.00 109.88 66 GLY C CA 1
ATOM 1505 C C . GLY C 3 63 ? 3.089 25.533 113.567 1.00 110.22 66 GLY C C 1
ATOM 1506 O O . GLY C 3 63 ? 2.884 25.276 114.756 1.00 110.08 66 GLY C O 1
ATOM 1507 N N . LEU C 3 64 ? 2.484 26.533 112.930 1.00 110.47 67 LEU C N 1
ATOM 1508 C CA . LEU C 3 64 ? 1.511 27.394 113.595 1.00 110.47 67 LEU C CA 1
ATOM 1509 C C . LEU C 3 64 ? 0.176 26.643 113.703 1.00 111.05 67 LEU C C 1
ATOM 1510 O O . LEU C 3 64 ? -0.899 27.248 113.793 1.00 110.64 67 LEU C O 1
ATOM 1515 N N . ASP C 3 65 ? 0.263 25.316 113.657 1.00 111.44 68 ASP C N 1
ATOM 1516 C CA . ASP C 3 65 ? -0.897 24.443 113.800 1.00 112.14 68 ASP C CA 1
ATOM 1517 C C . ASP C 3 65 ? -0.653 23.699 115.109 1.00 112.48 68 ASP C C 1
ATOM 1518 O O . ASP C 3 65 ? -1.575 23.457 115.892 1.00 112.05 68 ASP C O 1
ATOM 1523 N N . GLN C 3 66 ? 0.609 23.341 115.331 1.00 112.59 69 GLN C N 1
ATOM 1524 C CA . GLN C 3 66 ? 1.009 22.650 116.547 1.00 113.61 69 GLN C CA 1
ATOM 1525 C C . GLN C 3 66 ? 1.107 23.709 117.644 1.00 113.62 69 GLN C C 1
ATOM 1526 O O . GLN C 3 66 ? 1.005 23.402 118.836 1.00 114.15 69 GLN C O 1
ATOM 1532 N N . ILE C 3 67 ? 1.310 24.961 117.232 1.00 112.37 70 ILE C N 1
ATOM 1533 C CA . ILE C 3 67 ? 1.398 26.072 118.172 1.00 109.99 70 ILE C CA 1
ATOM 1534 C C . ILE C 3 67 ? 0.031 26.216 118.813 1.00 108.61 70 ILE C C 1
ATOM 1535 O O . ILE C 3 67 ? -0.081 26.299 120.030 1.00 108.92 70 ILE C O 1
ATOM 1537 N N . ASN C 3 68 ? -1.006 26.235 117.983 1.00 107.41 71 ASN C N 1
ATOM 1538 C CA . ASN C 3 68 ? -2.371 26.355 118.467 1.00 106.79 71 ASN C CA 1
ATOM 1539 C C . ASN C 3 68 ? -2.782 25.061 119.170 1.00 107.18 71 ASN C C 1
ATOM 1540 O O . ASN C 3 68 ? -3.700 25.057 119.992 1.00 107.06 71 ASN C O 1
ATOM 1545 N N . GLN C 3 69 ? -2.103 23.963 118.835 1.00 107.76 72 GLN C N 1
ATOM 1546 C CA . GLN C 3 69 ? -2.380 22.661 119.454 1.00 108.19 72 GLN C CA 1
ATOM 1547 C C . GLN C 3 69 ? -1.800 22.691 120.865 1.00 108.28 72 GLN C C 1
ATOM 1548 O O . GLN C 3 69 ? -2.532 22.585 121.848 1.00 107.91 72 GLN C O 1
ATOM 1550 N N . ASP C 3 70 ? -0.479 22.832 120.950 1.00 108.82 73 ASP C N 1
ATOM 1551 C CA . ASP C 3 70 ? 0.227 22.926 122.228 1.00 109.27 73 ASP C CA 1
ATOM 1552 C C . ASP C 3 70 ? -0.128 24.290 122.819 1.00 109.94 73 ASP C C 1
ATOM 1553 O O . ASP C 3 70 ? 0.756 25.105 123.097 1.00 109.79 73 ASP C O 1
ATOM 1558 N N . MET C 3 71 ? -1.424 24.533 123.009 1.00 110.49 74 MET C N 1
ATOM 1559 C CA . MET C 3 71 ? -1.892 25.815 123.521 1.00 110.49 74 MET C CA 1
ATOM 1560 C C . MET C 3 71 ? -3.228 25.694 124.229 1.00 109.65 74 MET C C 1
ATOM 1561 O O . MET C 3 71 ? -3.343 26.008 125.406 1.00 110.10 74 MET C O 1
ATOM 1566 N N . LYS C 3 72 ? -4.245 25.256 123.500 1.00 109.34 75 LYS C N 1
ATOM 1567 C CA . LYS C 3 72 ? -5.568 25.092 124.081 1.00 109.51 75 LYS C CA 1
ATOM 1568 C C . LYS C 3 72 ? -5.484 23.999 125.140 1.00 109.85 75 LYS C C 1
ATOM 1569 O O . LYS C 3 72 ? -6.480 23.650 125.771 1.00 109.26 75 LYS C O 1
ATOM 1571 N N . ASP C 3 73 ? -4.280 23.456 125.309 1.00 110.44 76 ASP C N 1
ATOM 1572 C CA . ASP C 3 73 ? -4.013 22.416 126.296 1.00 110.80 76 ASP C CA 1
ATOM 1573 C C . ASP C 3 73 ? -3.606 23.111 127.594 1.00 111.35 76 ASP C C 1
ATOM 1574 O O . ASP C 3 73 ? -4.100 22.775 128.670 1.00 112.50 76 ASP C O 1
ATOM 1576 N N . ALA C 3 74 ? -2.701 24.082 127.488 1.00 111.01 77 ALA C N 1
ATOM 1577 C CA . ALA C 3 74 ? -2.260 24.837 128.655 1.00 109.85 77 ALA C CA 1
ATOM 1578 C C . ALA C 3 74 ? -3.466 25.605 129.191 1.00 109.62 77 ALA C C 1
ATOM 1579 O O . ALA C 3 74 ? -3.376 26.288 130.206 1.00 109.68 77 ALA C O 1
ATOM 1581 N N . GLU C 3 75 ? -4.594 25.485 128.489 1.00 109.49 78 GLU C N 1
ATOM 1582 C CA . GLU C 3 75 ? -5.843 26.139 128.877 1.00 109.09 78 GLU C CA 1
ATOM 1583 C C . GLU C 3 75 ? -6.405 25.415 130.094 1.00 108.90 78 GLU C C 1
ATOM 1584 O O . GLU C 3 75 ? -7.518 25.695 130.549 1.00 108.89 78 GLU C O 1
ATOM 1586 N N . LYS C 3 76 ? -5.621 24.463 130.594 1.00 108.50 79 LYS C N 1
ATOM 1587 C CA . LYS C 3 76 ? -5.969 23.698 131.781 1.00 107.93 79 LYS C CA 1
ATOM 1588 C C . LYS C 3 76 ? -5.578 24.574 132.968 1.00 108.73 79 LYS C C 1
ATOM 1589 O O . LYS C 3 76 ? -5.567 24.127 134.117 1.00 109.00 79 LYS C O 1
ATOM 1595 N N . ASN C 3 77 ? -5.243 25.829 132.662 1.00 109.36 80 ASN C N 1
ATOM 1596 C CA . ASN C 3 77 ? -4.853 26.807 133.669 1.00 109.63 80 ASN C CA 1
ATOM 1597 C C . ASN C 3 77 ? -6.020 27.076 134.599 1.00 110.16 80 ASN C C 1
ATOM 1598 O O . ASN C 3 77 ? -5.959 27.979 135.431 1.00 110.07 80 ASN C O 1
ATOM 1603 N N . LEU C 3 78 ? -7.087 26.293 134.440 1.00 111.14 81 LEU C N 1
ATOM 1604 C CA . LEU C 3 78 ? -8.275 26.411 135.280 1.00 112.43 81 LEU C CA 1
ATOM 1605 C C . LEU C 3 78 ? -7.873 25.962 136.681 1.00 113.09 81 LEU C C 1
ATOM 1606 O O . LEU C 3 78 ? -8.709 25.554 137.490 1.00 113.24 81 LEU C O 1
ATOM 1608 N N . GLU C 3 79 ? -6.569 26.038 136.936 1.00 113.67 82 GLU C N 1
ATOM 1609 C CA . GLU C 3 79 ? -5.967 25.678 138.209 1.00 113.77 82 GLU C CA 1
ATOM 1610 C C . GLU C 3 79 ? -6.225 26.801 139.216 1.00 114.02 82 GLU C C 1
ATOM 1611 O O . GLU C 3 79 ? -7.064 26.666 140.107 1.00 113.68 82 GLU C O 1
ATOM 1613 N N . GLY C 3 80 ? -5.505 27.909 139.054 1.00 114.69 83 GLY C N 1
ATOM 1614 C CA . GLY C 3 80 ? -5.650 29.044 139.949 1.00 115.36 83 GLY C CA 1
ATOM 1615 C C . GLY C 3 80 ? -7.083 29.459 140.232 1.00 116.24 83 GLY C C 1
ATOM 1616 O O . GLY C 3 80 ? -7.359 30.156 141.215 1.00 116.85 83 GLY C O 1
ATOM 1617 N N . PRO D 4 11 ? 1.753 41.733 56.024 1.00 73.87 136 PRO D N 1
ATOM 1618 C CA . PRO D 4 11 ? 2.748 41.420 57.059 1.00 74.68 136 PRO D CA 1
ATOM 1619 C C . PRO D 4 11 ? 2.644 39.976 57.555 1.00 74.99 136 PRO D C 1
ATOM 1620 O O . PRO D 4 11 ? 3.046 39.658 58.689 1.00 73.48 136 PRO D O 1
ATOM 1624 N N . SER D 4 12 ? 2.092 39.118 56.691 1.00 75.23 137 SER D N 1
ATOM 1625 C CA . SER D 4 12 ? 1.907 37.699 56.981 1.00 74.47 137 SER D CA 1
ATOM 1626 C C . SER D 4 12 ? 2.049 36.803 55.768 1.00 74.14 137 SER D C 1
ATOM 1627 O O . SER D 4 12 ? 2.403 37.259 54.677 1.00 75.24 137 SER D O 1
ATOM 1629 N N . SER D 4 13 ? 1.716 35.529 55.967 1.00 73.12 138 SER D N 1
ATOM 1630 C CA . SER D 4 13 ? 1.893 34.505 54.944 1.00 71.26 138 SER D CA 1
ATOM 1631 C C . SER D 4 13 ? 3.407 34.346 55.100 1.00 69.18 138 SER D C 1
ATOM 1632 O O . SER D 4 13 ? 4.114 33.869 54.217 1.00 70.17 138 SER D O 1
ATOM 1635 N N . GLY D 4 14 ? 3.858 34.769 56.280 1.00 65.79 139 GLY D N 1
ATOM 1636 C CA . GLY D 4 14 ? 5.248 34.769 56.678 1.00 59.33 139 GLY D CA 1
ATOM 1637 C C . GLY D 4 14 ? 5.348 36.049 57.489 1.00 56.45 139 GLY D C 1
ATOM 1638 O O . GLY D 4 14 ? 5.040 37.117 56.971 1.00 54.68 139 GLY D O 1
ATOM 1639 N N . TYR D 4 15 ? 5.746 35.967 58.755 1.00 53.24 140 TYR D N 1
ATOM 1640 C CA . TYR D 4 15 ? 5.839 37.168 59.576 1.00 51.57 140 TYR D CA 1
ATOM 1641 C C . TYR D 4 15 ? 6.590 38.322 58.921 1.00 51.83 140 TYR D C 1
ATOM 1642 O O . TYR D 4 15 ? 6.277 39.488 59.167 1.00 51.15 140 TYR D O 1
ATOM 1651 N N . VAL D 4 16 ? 7.592 38.005 58.106 1.00 51.53 141 VAL D N 1
ATOM 1652 C CA . VAL D 4 16 ? 8.394 39.042 57.467 1.00 51.59 141 VAL D CA 1
ATOM 1653 C C . VAL D 4 16 ? 8.168 39.215 55.957 1.00 52.32 141 VAL D C 1
ATOM 1654 O O . VAL D 4 16 ? 8.416 38.299 55.160 1.00 53.25 141 VAL D O 1
ATOM 1658 N N . THR D 4 17 ? 7.706 40.407 55.576 1.00 51.60 142 THR D N 1
ATOM 1659 C CA . THR D 4 17 ? 7.425 40.725 54.181 1.00 52.91 142 THR D CA 1
ATOM 1660 C C . THR D 4 17 ? 8.692 40.978 53.364 1.00 54.85 142 THR D C 1
ATOM 1661 O O . THR D 4 17 ? 9.356 42.014 53.481 1.00 56.44 142 THR D O 1
ATOM 1665 N N . ARG D 4 18 ? 9.019 40.005 52.527 1.00 54.79 143 ARG D N 1
ATOM 1666 C CA . ARG D 4 18 ? 10.192 40.084 51.687 1.00 54.92 143 ARG D CA 1
ATOM 1667 C C . ARG D 4 18 ? 10.169 41.299 50.769 1.00 54.70 143 ARG D C 1
ATOM 1668 O O . ARG D 4 18 ? 9.436 41.313 49.786 1.00 56.42 143 ARG D O 1
ATOM 1676 N N . ILE D 4 19 ? 10.967 42.317 51.083 1.00 53.43 144 ILE D N 1
ATOM 1677 C CA . ILE D 4 19 ? 11.045 43.501 50.230 1.00 51.14 144 ILE D CA 1
ATOM 1678 C C . ILE D 4 19 ? 12.228 43.318 49.285 1.00 50.52 144 ILE D C 1
ATOM 1679 O O . ILE D 4 19 ? 12.059 43.293 48.083 1.00 51.68 144 ILE D O 1
ATOM 1684 N N . THR D 4 20 ? 13.427 43.187 49.829 1.00 52.85 145 THR D N 1
ATOM 1685 C CA . THR D 4 20 ? 14.636 42.962 49.019 1.00 54.75 145 THR D CA 1
ATOM 1686 C C . THR D 4 20 ? 14.939 41.498 49.356 1.00 57.17 145 THR D C 1
ATOM 1687 O O . THR D 4 20 ? 15.248 41.206 50.504 1.00 60.44 145 THR D O 1
ATOM 1691 N N . ASN D 4 21 ? 14.866 40.574 48.404 1.00 56.87 146 ASN D N 1
ATOM 1692 C CA . ASN D 4 21 ? 15.050 39.161 48.768 1.00 58.93 146 ASN D CA 1
ATOM 1693 C C . ASN D 4 21 ? 16.358 38.591 49.338 1.00 58.82 146 ASN D C 1
ATOM 1694 O O . ASN D 4 21 ? 16.935 37.670 48.760 1.00 58.51 146 ASN D O 1
ATOM 1699 N N . ASP D 4 22 ? 16.769 39.078 50.510 1.00 58.24 147 ASP D N 1
ATOM 1700 C CA . ASP D 4 22 ? 18.006 38.645 51.158 1.00 58.34 147 ASP D CA 1
ATOM 1701 C C . ASP D 4 22 ? 17.931 37.416 52.061 1.00 57.77 147 ASP D C 1
ATOM 1702 O O . ASP D 4 22 ? 17.034 36.576 51.969 1.00 58.56 147 ASP D O 1
ATOM 1707 N N . ALA D 4 23 ? 18.941 37.329 52.918 1.00 53.89 148 ALA D N 1
ATOM 1708 C CA . ALA D 4 23 ? 19.070 36.289 53.902 1.00 50.74 148 ALA D CA 1
ATOM 1709 C C . ALA D 4 23 ? 18.871 37.122 55.147 1.00 51.71 148 ALA D C 1
ATOM 1710 O O . ALA D 4 23 ? 18.649 36.609 56.250 1.00 51.70 148 ALA D O 1
ATOM 1712 N N . ARG D 4 24 ? 18.960 38.436 54.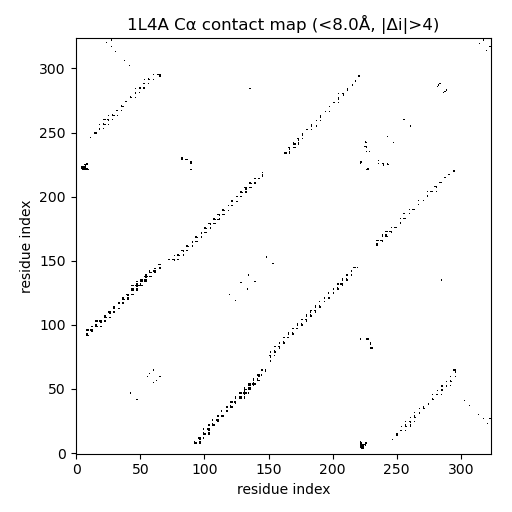955 1.00 51.70 149 ARG D N 1
ATOM 1713 C CA . ARG D 4 24 ? 18.764 39.353 56.055 1.00 51.82 149 ARG D CA 1
ATOM 1714 C C . ARG D 4 24 ? 17.354 39.099 56.547 1.00 53.11 149 ARG D C 1
ATOM 1715 O O . ARG D 4 24 ? 17.121 39.087 57.753 1.00 54.00 149 ARG D O 1
ATOM 1723 N N . GLU D 4 25 ? 16.414 38.865 55.622 1.00 54.24 150 GLU D N 1
ATOM 1724 C CA . GLU D 4 25 ? 15.033 38.574 56.027 1.00 52.22 150 GLU D CA 1
ATOM 1725 C C . GLU D 4 25 ? 14.866 37.128 56.450 1.00 50.89 150 GLU D C 1
ATOM 1726 O O . GLU D 4 25 ? 14.291 36.868 57.507 1.00 52.13 150 GLU D O 1
ATOM 1732 N N . ASP D 4 26 ? 15.351 36.189 55.640 1.00 48.73 151 ASP D N 1
ATOM 1733 C CA . ASP D 4 26 ? 15.266 34.773 55.999 1.00 49.72 151 ASP D CA 1
ATOM 1734 C C . ASP D 4 26 ? 15.575 34.658 57.487 1.00 50.07 151 ASP D C 1
ATOM 1735 O O . ASP D 4 26 ? 14.949 33.896 58.218 1.00 48.92 151 ASP D O 1
ATOM 1740 N N . ASP D 4 27 ? 16.566 35.435 57.906 1.00 50.26 152 ASP D N 1
ATOM 1741 C CA . ASP D 4 27 ? 17.023 35.515 59.286 1.00 49.07 152 ASP D CA 1
ATOM 1742 C C . ASP D 4 27 ? 15.912 35.982 60.186 1.00 47.73 152 ASP D C 1
ATOM 1743 O O . ASP D 4 27 ? 15.634 35.376 61.221 1.00 48.70 152 ASP D O 1
ATOM 1748 N N . MET D 4 28 ? 15.313 37.102 59.792 1.00 47.71 153 MET D N 1
ATOM 1749 C CA . MET D 4 28 ? 14.227 37.718 60.536 1.00 44.66 153 MET D CA 1
ATOM 1750 C C . MET D 4 28 ? 13.090 36.707 60.656 1.00 43.99 153 MET D C 1
ATOM 1751 O O . MET D 4 28 ? 12.563 36.484 61.753 1.00 44.47 153 MET D O 1
ATOM 1756 N N . GLU D 4 29 ? 12.738 36.075 59.540 1.00 41.53 154 GLU D N 1
ATOM 1757 C CA . GLU D 4 29 ? 11.664 35.097 59.535 1.00 43.37 154 GLU D CA 1
ATOM 1758 C C . GLU D 4 29 ? 11.829 34.047 60.627 1.00 44.99 154 GLU D C 1
ATOM 1759 O O . GLU D 4 29 ? 10.932 33.821 61.432 1.00 47.02 154 GLU D O 1
ATOM 1765 N N . ASN D 4 30 ? 12.993 33.412 60.645 1.00 46.31 155 ASN D N 1
ATOM 1766 C CA . ASN D 4 30 ? 13.321 32.374 61.604 1.00 44.76 155 ASN D CA 1
ATOM 1767 C C . ASN D 4 30 ? 13.274 32.841 63.038 1.00 45.92 155 ASN D C 1
ATOM 1768 O O . ASN D 4 30 ? 12.940 32.071 63.946 1.00 46.93 155 ASN D O 1
ATOM 1773 N N . ASN D 4 31 ? 13.620 34.095 63.271 1.00 45.71 156 ASN D N 1
ATOM 1774 C CA . ASN D 4 31 ? 13.589 34.564 64.640 1.00 46.44 156 ASN D CA 1
ATOM 1775 C C . ASN D 4 31 ? 12.167 34.838 65.007 1.00 46.05 156 ASN D C 1
ATOM 1776 O O . ASN D 4 31 ? 11.786 34.724 66.171 1.00 46.77 156 ASN D O 1
ATOM 1781 N N . MET D 4 32 ? 11.376 35.187 63.997 1.00 45.86 157 MET D N 1
ATOM 1782 C CA . MET D 4 32 ? 9.963 35.468 64.201 1.00 42.89 157 MET D CA 1
ATOM 1783 C C . MET D 4 32 ? 9.253 34.170 64.444 1.00 42.46 157 MET D C 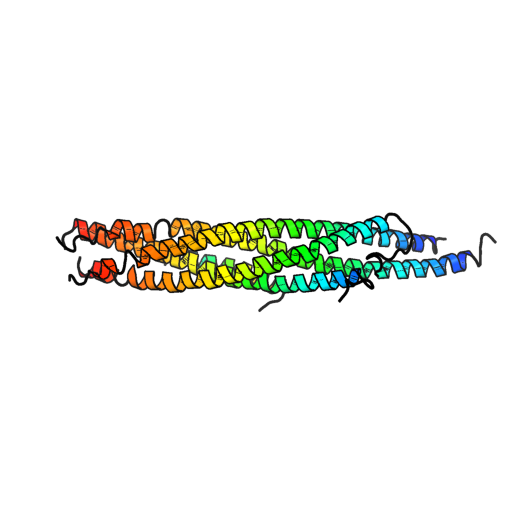1
ATOM 1784 O O . MET D 4 32 ? 8.646 33.988 65.485 1.00 43.94 157 MET D O 1
ATOM 1789 N N . LYS D 4 33 ? 9.373 33.242 63.513 1.00 41.50 158 LYS D N 1
ATOM 1790 C CA . LYS D 4 33 ? 8.740 31.960 63.696 1.00 43.32 158 LYS D CA 1
ATOM 1791 C C . LYS D 4 33 ? 9.077 31.419 65.074 1.00 43.80 158 LYS D C 1
ATOM 1792 O O . LYS D 4 33 ? 8.375 30.583 65.618 1.00 45.33 158 LYS D O 1
ATOM 1798 N N . GLU D 4 34 ? 10.144 31.932 65.654 1.00 47.07 159 GLU D N 1
ATOM 1799 C CA . GLU D 4 34 ? 10.617 31.453 66.940 1.00 50.29 159 GLU D CA 1
ATOM 1800 C C . GLU D 4 34 ? 10.241 32.329 68.126 1.00 50.57 159 GLU D C 1
ATOM 1801 O O . GLU D 4 34 ? 9.959 31.816 69.205 1.00 50.31 159 GLU D O 1
ATOM 1807 N N . VAL D 4 35 ? 10.269 33.647 67.937 1.00 52.28 160 VAL D N 1
ATOM 1808 C CA . VAL D 4 35 ? 9.894 34.588 68.995 1.00 52.33 160 VAL D CA 1
ATOM 1809 C C . VAL D 4 35 ? 8.423 34.345 69.293 1.00 52.84 160 VAL D C 1
ATOM 1810 O O . VAL D 4 35 ? 8.015 34.253 70.449 1.00 53.75 160 VAL D O 1
ATOM 1814 N N . SER D 4 36 ? 7.631 34.234 68.233 1.00 52.63 161 SER D N 1
ATOM 1815 C CA . SER D 4 36 ? 6.207 33.998 68.380 1.00 53.83 161 SER D CA 1
ATOM 1816 C C . SER D 4 36 ? 5.963 32.620 68.986 1.00 54.28 161 SER D C 1
ATOM 1817 O O . SER D 4 36 ? 5.150 32.460 69.892 1.00 56.40 161 SER D O 1
ATOM 1820 N N . SER D 4 37 ? 6.684 31.629 68.486 1.00 55.06 162 SER D N 1
ATOM 1821 C CA . SER D 4 37 ? 6.544 30.256 68.950 1.00 56.89 162 SER D CA 1
ATOM 1822 C C . SER D 4 37 ? 7.146 30.025 70.336 1.00 55.96 162 SER D C 1
ATOM 1823 O O . SER D 4 37 ? 7.368 28.892 70.731 1.00 56.21 162 SER D O 1
ATOM 1826 N N . MET D 4 38 ? 7.409 31.109 71.061 1.00 57.45 163 MET D N 1
ATOM 1827 C CA . MET D 4 38 ? 7.986 31.069 72.408 1.00 57.52 163 MET D CA 1
ATOM 1828 C C . MET D 4 38 ? 7.187 31.975 73.313 1.00 57.98 163 MET D C 1
ATOM 1829 O O . MET D 4 38 ? 7.465 32.071 74.503 1.00 57.88 163 MET D O 1
ATOM 1834 N N . ILE D 4 39 ? 6.222 32.675 72.733 1.00 59.76 164 ILE D N 1
ATOM 1835 C CA . ILE D 4 39 ? 5.409 33.615 73.485 1.00 60.76 164 ILE D CA 1
ATOM 1836 C C . ILE D 4 39 ? 4.116 33.044 74.003 1.00 60.92 164 ILE D C 1
ATOM 1837 O O . ILE D 4 39 ? 3.679 33.400 75.091 1.00 60.28 164 ILE D O 1
ATOM 1842 N N . GLY D 4 40 ? 3.491 32.170 73.227 1.00 62.41 165 GLY D N 1
ATOM 1843 C CA . GLY D 4 40 ? 2.267 31.553 73.705 1.00 65.23 165 GLY D CA 1
ATOM 1844 C C . GLY D 4 40 ? 2.706 30.677 74.869 1.00 65.88 165 GLY D C 1
ATOM 1845 O O . GLY D 4 40 ? 1.905 30.195 75.681 1.00 64.30 165 GLY D O 1
ATOM 1846 N N . ASN D 4 41 ? 4.023 30.497 74.927 1.00 67.19 166 ASN D N 1
ATOM 1847 C CA . ASN D 4 41 ? 4.699 29.705 75.936 1.00 68.55 166 ASN D CA 1
ATOM 1848 C C . ASN D 4 41 ? 4.848 30.530 77.215 1.00 68.07 166 ASN D C 1
ATOM 1849 O O . ASN D 4 41 ? 4.592 30.038 78.316 1.00 68.13 166 ASN D O 1
ATOM 1854 N N . LEU D 4 42 ? 5.271 31.784 77.074 1.00 66.92 167 LEU D N 1
ATOM 1855 C CA . LEU D 4 42 ? 5.414 32.643 78.241 1.00 66.27 167 LEU D CA 1
ATOM 1856 C C . LEU D 4 42 ? 4.034 32.851 78.827 1.00 66.36 167 LEU D C 1
ATOM 1857 O O . LEU D 4 42 ? 3.898 33.160 80.010 1.00 68.57 167 LEU D O 1
ATOM 1862 N N . ARG D 4 43 ? 3.004 32.682 78.003 1.00 64.97 168 ARG D N 1
ATOM 1863 C CA . ARG D 4 43 ? 1.647 32.842 78.490 1.00 63.04 168 ARG D CA 1
ATOM 1864 C C . ARG D 4 43 ? 1.370 31.821 79.586 1.00 62.13 168 ARG D C 1
ATOM 1865 O O . ARG D 4 43 ? 1.133 32.195 80.735 1.00 61.42 168 ARG D O 1
ATOM 1873 N N . ASN D 4 44 ? 1.409 30.536 79.238 1.00 60.84 169 ASN D N 1
ATOM 1874 C CA . ASN D 4 44 ? 1.157 29.487 80.221 1.00 59.75 169 ASN D CA 1
ATOM 1875 C C . ASN D 4 44 ? 1.868 29.801 81.519 1.00 58.74 169 ASN D C 1
ATOM 1876 O O . ASN D 4 44 ? 1.293 29.635 82.582 1.00 57.74 169 ASN D O 1
ATOM 1881 N N . MET D 4 45 ? 3.121 30.246 81.435 1.00 58.95 170 MET D N 1
ATOM 1882 C CA . MET D 4 45 ? 3.885 30.591 82.634 1.00 58.34 170 MET D CA 1
ATOM 1883 C C . MET D 4 45 ? 3.233 31.773 83.346 1.00 59.27 170 MET D C 1
ATOM 1884 O O . MET D 4 45 ? 3.088 31.768 84.565 1.00 58.71 170 MET D O 1
ATOM 1889 N N . ALA D 4 46 ? 2.836 32.786 82.580 1.00 60.38 171 ALA D N 1
ATOM 1890 C CA . ALA D 4 46 ? 2.191 33.964 83.151 1.00 61.88 171 ALA D CA 1
ATOM 1891 C C . ALA D 4 46 ? 0.883 33.557 83.853 1.00 62.14 171 ALA D C 1
ATOM 1892 O O . ALA D 4 46 ? 0.564 34.048 84.939 1.00 61.03 171 ALA D O 1
ATOM 1894 N N . ILE D 4 47 ? 0.133 32.652 83.235 1.00 62.95 172 ILE D N 1
ATOM 1895 C CA . ILE D 4 47 ? -1.106 32.179 83.834 1.00 64.66 172 ILE D CA 1
ATOM 1896 C C . ILE D 4 47 ? -0.768 31.329 85.069 1.00 65.28 172 ILE D C 1
ATOM 1897 O O . ILE D 4 47 ? -1.369 31.496 86.126 1.00 65.31 172 ILE D O 1
ATOM 1902 N N . ASP D 4 48 ? 0.190 30.419 84.941 1.00 66.19 173 ASP D N 1
ATOM 1903 C CA . ASP D 4 48 ? 0.570 29.596 86.080 1.00 68.50 173 ASP D CA 1
ATOM 1904 C C . ASP D 4 48 ? 0.897 30.513 87.245 1.00 69.40 173 ASP D C 1
ATOM 1905 O O . ASP D 4 48 ? 0.038 30.775 88.080 1.00 71.33 173 ASP D O 1
ATOM 1910 N N . MET D 4 49 ? 2.130 31.013 87.288 1.00 69.32 174 MET D N 1
ATOM 1911 C CA . MET D 4 49 ? 2.574 31.903 88.361 1.00 68.61 174 MET D CA 1
ATOM 1912 C C . MET D 4 49 ? 1.455 32.827 88.827 1.00 68.76 174 MET D C 1
ATOM 1913 O O . MET D 4 49 ? 1.256 33.012 90.022 1.00 67.63 174 MET D O 1
ATOM 1918 N N . GLY D 4 50 ? 0.725 33.401 87.875 1.00 70.05 175 GLY D N 1
ATOM 1919 C CA . GLY D 4 50 ? -0.374 34.289 88.214 1.00 71.33 175 GLY D CA 1
ATOM 1920 C C . GLY D 4 50 ? -1.352 33.626 89.167 1.00 72.57 175 GLY D C 1
ATOM 1921 O O . GLY D 4 50 ? -1.778 34.218 90.163 1.00 71.49 175 GLY D O 1
ATOM 1922 N N . ASN D 4 51 ? -1.721 32.388 88.858 1.00 73.70 176 ASN D N 1
ATOM 1923 C CA . ASN D 4 51 ? -2.638 31.656 89.714 1.00 75.36 176 ASN D CA 1
ATOM 1924 C C . ASN D 4 51 ? -1.951 31.328 91.036 1.00 76.72 176 ASN D C 1
ATOM 1925 O O . ASN D 4 51 ? -2.544 31.527 92.098 1.00 78.75 176 ASN D O 1
ATOM 1930 N N . GLU D 4 52 ? -0.705 30.853 90.985 1.00 76.93 177 GLU D N 1
ATOM 1931 C CA . GLU D 4 52 ? 0.025 30.527 92.217 1.00 78.22 177 GLU D CA 1
ATOM 1932 C C . GLU D 4 52 ? 0.200 31.731 93.136 1.00 77.39 177 GLU D C 1
ATOM 1933 O O . GLU D 4 52 ? 0.081 31.612 94.350 1.00 76.96 177 GLU D O 1
ATOM 1939 N N . ILE D 4 53 ? 0.508 32.883 92.558 1.00 77.58 178 ILE D N 1
ATOM 1940 C CA . ILE D 4 53 ? 0.661 34.091 93.351 1.00 77.75 178 ILE D CA 1
ATOM 1941 C C . ILE D 4 53 ? -0.587 34.186 94.230 1.00 79.17 178 ILE D C 1
ATOM 1942 O O . ILE D 4 53 ? -0.491 34.214 95.459 1.00 80.01 178 ILE D O 1
ATOM 1947 N N . GLY D 4 54 ? -1.754 34.205 93.584 1.00 79.91 179 GLY D N 1
ATOM 1948 C CA . GLY D 4 54 ? -3.022 34.289 94.295 1.00 79.53 179 GLY D CA 1
ATOM 1949 C C . GLY D 4 54 ? -3.218 33.254 95.393 1.00 80.15 179 GLY D C 1
ATOM 1950 O O . GLY D 4 54 ? -3.702 33.579 96.479 1.00 80.26 179 GLY D O 1
ATOM 1951 N N . SER D 4 55 ? -2.850 32.004 95.119 1.00 79.80 180 SER D N 1
ATOM 1952 C CA . SER D 4 55 ? -2.996 30.940 96.109 1.00 78.38 180 SER D CA 1
ATOM 1953 C C . SER D 4 55 ? -2.099 31.184 97.311 1.00 77.83 180 SER D C 1
ATOM 1954 O O . SER D 4 55 ? -2.579 31.350 98.426 1.00 77.46 180 SER D O 1
ATOM 1957 N N . GLN D 4 56 ? -0.793 31.204 97.079 1.00 77.98 181 GLN D N 1
ATOM 1958 C CA . GLN D 4 56 ? 0.157 31.438 98.149 1.00 78.40 181 GLN D CA 1
ATOM 1959 C C . GLN D 4 56 ? -0.315 32.662 98.931 1.00 79.56 181 GLN D C 1
ATOM 1960 O O . GLN D 4 56 ? -0.092 32.767 100.135 1.00 79.63 181 GLN D O 1
ATOM 1966 N N . ASN D 4 57 ? -0.978 33.581 98.236 1.00 80.90 182 ASN D N 1
ATOM 1967 C CA . ASN D 4 57 ? -1.500 34.796 98.858 1.00 82.05 182 ASN D CA 1
ATOM 1968 C C . ASN D 4 57 ? -2.585 34.495 99.877 1.00 82.62 182 ASN D C 1
ATOM 1969 O O . ASN D 4 57 ? -2.340 34.533 101.077 1.00 82.39 182 ASN D O 1
ATOM 1974 N N . ARG D 4 58 ? -3.786 34.200 99.392 1.00 84.38 183 ARG D N 1
ATOM 1975 C CA . ARG D 4 58 ? -4.909 33.899 100.269 1.00 86.48 183 ARG D CA 1
ATOM 1976 C C . ARG D 4 58 ? -4.518 32.888 101.341 1.00 87.16 183 ARG D C 1
ATOM 1977 O O . ARG D 4 58 ? -5.074 32.900 102.440 1.00 87.83 183 ARG D O 1
ATOM 1985 N N . GLN D 4 59 ? -3.562 32.018 101.014 1.00 87.52 184 GLN D N 1
ATOM 1986 C CA . GLN D 4 59 ? -3.078 30.991 101.941 1.00 87.51 184 GLN D CA 1
ATOM 1987 C C . GLN D 4 59 ? -2.132 31.602 102.978 1.00 88.82 184 GLN D C 1
ATOM 1988 O O . GLN D 4 59 ? -1.881 31.003 104.023 1.00 89.50 184 GLN D O 1
ATOM 1994 N N . VAL D 4 60 ? -1.595 32.783 102.681 1.00 89.62 185 VAL D N 1
ATOM 1995 C CA . VAL D 4 60 ? -0.693 33.453 103.608 1.00 90.40 185 VAL D CA 1
ATOM 1996 C C . VAL D 4 60 ? -1.550 34.217 104.605 1.00 91.30 185 VAL D C 1
ATOM 1997 O O . VAL D 4 60 ? -1.122 34.492 105.725 1.00 91.86 185 VAL D O 1
ATOM 2001 N N . ASP D 4 61 ? -2.759 34.576 104.182 1.00 91.21 186 ASP D N 1
ATOM 2002 C CA . ASP D 4 61 ? -3.664 35.283 105.065 1.00 91.61 186 ASP D CA 1
ATOM 2003 C C . ASP D 4 61 ? -4.051 34.306 106.152 1.00 92.82 186 ASP D C 1
ATOM 2004 O O . ASP D 4 61 ? -3.963 34.628 107.330 1.00 93.82 186 ASP D O 1
ATOM 2009 N N . ARG D 4 62 ? -4.474 33.106 105.755 1.00 93.42 187 ARG D N 1
ATOM 2010 C CA . ARG D 4 62 ? -4.846 32.085 106.730 1.00 93.14 187 ARG D CA 1
ATOM 2011 C C . ARG D 4 62 ? -3.736 32.063 107.773 1.00 93.08 187 ARG D C 1
ATOM 2012 O O . ARG D 4 62 ? -4.002 32.111 108.970 1.00 93.69 187 ARG D O 1
ATOM 2014 N N . ILE D 4 63 ? -2.490 32.014 107.310 1.00 93.18 188 ILE D N 1
ATOM 2015 C CA . ILE D 4 63 ? -1.350 32.012 108.213 1.00 93.86 188 ILE D CA 1
ATOM 2016 C C . ILE D 4 63 ? -1.525 33.180 109.168 1.00 95.13 188 ILE D C 1
ATOM 2017 O O . ILE D 4 63 ? -1.282 33.051 110.365 1.00 95.77 188 ILE D O 1
ATOM 2022 N N . GLN D 4 64 ? -1.950 34.321 108.625 1.00 96.60 189 GLN D N 1
ATOM 2023 C CA . GLN D 4 64 ? -2.165 35.537 109.412 1.00 98.29 189 GLN D CA 1
ATOM 2024 C C . GLN D 4 64 ? -3.273 35.346 110.450 1.00 99.41 189 GLN D C 1
ATOM 2025 O O . GLN D 4 64 ? -2.992 35.289 111.646 1.00 99.64 189 GLN D O 1
ATOM 2027 N N . GLN D 4 65 ? -4.523 35.253 109.994 1.00 100.59 190 GLN D N 1
ATOM 2028 C CA . GLN D 4 65 ? -5.662 35.057 110.890 1.00 101.41 190 GLN D CA 1
ATOM 2029 C C . GLN D 4 65 ? -5.311 34.092 112.012 1.00 102.39 190 GLN D C 1
ATOM 2030 O O . GLN D 4 65 ? -5.485 34.406 113.184 1.00 102.88 190 GLN D O 1
ATOM 2036 N N . LYS D 4 66 ? -4.810 32.919 111.644 1.00 103.54 191 LYS D N 1
ATOM 2037 C CA . LYS D 4 66 ? -4.431 31.907 112.622 1.00 105.31 191 LYS D CA 1
ATOM 2038 C C . LYS D 4 66 ? -3.277 32.331 113.540 1.00 106.91 191 LYS D C 1
ATOM 2039 O O . LYS D 4 66 ? -3.356 32.149 114.755 1.00 107.94 191 LYS D O 1
ATOM 2045 N N . ALA D 4 67 ? -2.211 32.891 112.971 1.00 108.05 192 ALA D N 1
ATOM 2046 C CA . ALA D 4 67 ? -1.061 33.325 113.769 1.00 108.92 192 ALA D CA 1
ATOM 2047 C C . ALA D 4 67 ? -1.399 34.534 114.639 1.00 109.55 192 ALA D C 1
ATOM 2048 O O . ALA D 4 67 ? -0.543 35.048 115.362 1.00 109.37 192 ALA D O 1
ATOM 2050 N N . GLU D 4 68 ? -2.649 34.986 114.556 1.00 110.43 193 GLU D N 1
ATOM 2051 C CA . GLU D 4 68 ? -3.118 36.126 115.339 1.00 111.00 193 GLU D CA 1
ATOM 2052 C C . GLU D 4 68 ? -3.748 35.596 116.620 1.00 110.96 193 GLU D C 1
ATOM 2053 O O . GLU D 4 68 ? -3.651 36.221 117.675 1.00 111.60 193 GLU D O 1
ATOM 2059 N N . SER D 4 69 ? -4.402 34.442 116.517 1.00 110.74 194 SER D N 1
ATOM 2060 C CA . SER D 4 69 ? -5.027 33.808 117.670 1.00 110.67 194 SER D CA 1
ATOM 2061 C C . SER D 4 69 ? -3.927 33.142 118.487 1.00 110.26 194 SER D C 1
ATOM 2062 O O . SER D 4 69 ? -4.095 32.877 119.676 1.00 111.25 194 SER D O 1
ATOM 2065 N N . ASN D 4 70 ? -2.800 32.869 117.839 1.00 109.21 195 ASN D N 1
ATOM 2066 C CA . ASN D 4 70 ? -1.672 32.259 118.523 1.00 108.78 195 ASN D CA 1
ATOM 2067 C C . ASN D 4 70 ? -1.040 33.362 119.358 1.00 108.70 195 ASN D C 1
ATOM 2068 O O . ASN D 4 70 ? -0.170 33.114 120.193 1.00 108.91 195 ASN D O 1
ATOM 2070 N N . GLU D 4 71 ? -1.495 34.589 119.119 1.00 108.44 196 GLU D N 1
ATOM 2071 C CA . GLU D 4 71 ? -1.005 35.748 119.852 1.00 108.29 196 GLU D CA 1
ATOM 2072 C C . GLU D 4 71 ? -1.848 35.912 121.117 1.00 107.98 196 GLU D C 1
ATOM 2073 O O . GLU D 4 71 ? -1.307 36.019 122.219 1.00 106.91 196 GLU D O 1
ATOM 2075 N N . SER D 4 72 ? -3.171 35.913 120.953 1.00 108.59 197 SER D N 1
ATOM 2076 C CA . SER D 4 72 ? -4.094 36.052 122.083 1.00 110.02 197 SER D CA 1
ATOM 2077 C C . SER D 4 72 ? -4.046 34.801 122.968 1.00 110.58 197 SER D C 1
ATOM 2078 O O . SER D 4 72 ? -4.926 34.558 123.802 1.00 109.81 197 SER D O 1
ATOM 2081 N N . ARG D 4 73 ? -3.000 34.010 122.765 1.00 110.97 198 ARG D N 1
ATOM 2082 C CA . ARG D 4 73 ? -2.786 32.793 123.522 1.00 110.87 198 ARG D CA 1
ATOM 2083 C C . ARG D 4 73 ? -1.400 32.883 124.146 1.00 111.08 198 ARG D C 1
ATOM 2084 O O . ARG D 4 73 ? -1.272 32.974 125.361 1.00 111.36 198 ARG D O 1
ATOM 2086 N N . ILE D 4 74 ? -0.366 32.882 123.310 1.00 111.46 199 ILE D N 1
ATOM 2087 C CA . ILE D 4 74 ? 1.009 32.961 123.796 1.00 112.12 199 ILE D CA 1
ATOM 2088 C C . ILE D 4 74 ? 1.249 34.202 124.659 1.00 112.65 199 ILE D C 1
ATOM 2089 O O . ILE D 4 74 ? 2.330 34.373 125.231 1.00 111.50 199 ILE D O 1
ATOM 2091 N N . ASP D 4 75 ? 0.241 35.067 124.746 1.00 114.09 200 ASP D N 1
ATOM 2092 C CA . ASP D 4 75 ? 0.338 36.281 125.550 1.00 115.60 200 ASP D CA 1
ATOM 2093 C C . ASP D 4 75 ? -0.761 36.371 126.603 1.00 116.23 200 ASP D C 1
ATOM 2094 O O . ASP D 4 75 ? -0.467 36.420 127.796 1.00 116.76 200 ASP D O 1
ATOM 2099 N N . GLU D 4 76 ? -2.020 36.381 126.168 1.00 116.69 201 GLU D N 1
ATOM 2100 C CA . GLU D 4 76 ? -3.143 36.484 127.098 1.00 117.24 201 GLU D CA 1
ATOM 2101 C C . GLU D 4 76 ? -3.168 35.371 128.139 1.00 117.42 201 GLU D C 1
ATOM 2102 O O . GLU D 4 76 ? -3.593 35.586 129.275 1.00 117.53 201 GLU D O 1
ATOM 2108 N N . ALA D 4 77 ? -2.722 34.180 127.751 1.00 117.75 202 ALA D N 1
ATOM 2109 C CA . ALA D 4 77 ? -2.683 33.055 128.677 1.00 117.67 202 ALA D CA 1
ATOM 2110 C C . ALA D 4 77 ? -1.393 33.145 129.487 1.00 117.67 202 ALA D C 1
ATOM 2111 O O . ALA D 4 77 ? -1.256 32.489 130.517 1.00 118.03 202 ALA D O 1
ATOM 2113 N N . ASN D 4 78 ? -0.445 33.954 129.015 1.00 117.36 203 ASN D N 1
ATOM 2114 C CA . ASN D 4 78 ? 0.812 34.142 129.733 1.00 117.32 203 ASN D CA 1
ATOM 2115 C C . ASN D 4 78 ? 0.592 35.134 130.866 1.00 117.91 203 ASN D C 1
ATOM 2116 O O . ASN D 4 78 ? 1.447 35.310 131.739 1.00 117.73 203 ASN D O 1
ATOM 2121 N N . LYS D 4 79 ? -0.563 35.793 130.834 1.00 118.11 204 LYS D N 1
ATOM 2122 C CA . LYS D 4 79 ? -0.926 36.743 131.871 1.00 117.62 204 LYS D CA 1
ATOM 2123 C C . LYS D 4 79 ? -1.077 35.897 133.130 1.00 117.51 204 LYS D C 1
ATOM 2124 O O . LYS D 4 79 ? -0.589 36.256 134.200 1.00 117.80 204 LYS D O 1
ATOM 2126 N N . LYS D 4 80 ? -1.745 34.757 132.977 1.00 117.19 205 LYS D N 1
ATOM 2127 C CA . LYS D 4 80 ? -1.966 33.828 134.078 1.00 116.77 205 LYS D CA 1
ATOM 2128 C C . LYS D 4 80 ? -0.632 33.315 134.620 1.00 115.67 205 LYS D C 1
ATOM 2129 O O . LYS D 4 80 ? -0.535 32.929 135.782 1.00 115.88 205 LYS D O 1
ATOM 2135 N N . ALA D 4 81 ? 0.390 33.305 133.769 1.00 114.83 206 ALA D N 1
ATOM 2136 C CA . ALA D 4 81 ? 1.717 32.848 134.170 1.00 114.06 206 ALA D CA 1
ATOM 2137 C C . ALA D 4 81 ? 2.350 33.916 135.047 1.00 113.48 206 ALA D C 1
ATOM 2138 O O . ALA D 4 81 ? 3.291 33.648 135.795 1.00 112.99 206 ALA D O 1
ATOM 2140 N N . THR D 4 82 ? 1.826 35.133 134.940 1.00 113.14 207 THR D N 1
ATOM 2141 C CA . THR D 4 82 ? 2.309 36.258 135.733 1.00 112.67 207 THR D CA 1
ATOM 2142 C C . THR D 4 82 ? 1.467 36.354 137.011 1.00 112.04 207 THR D C 1
ATOM 2143 O O . THR D 4 82 ? 1.959 36.759 138.067 1.00 111.49 207 THR D O 1
ATOM 2145 N N . LYS D 4 83 ? 0.198 35.969 136.903 1.00 111.45 208 LYS D N 1
ATOM 2146 C CA . LYS D 4 83 ? -0.719 35.988 138.035 1.00 111.02 208 LYS D CA 1
ATOM 2147 C C . LYS D 4 83 ? -0.336 34.896 139.032 1.00 110.85 208 LYS D C 1
ATOM 2148 O O . LYS D 4 83 ? 0.169 35.188 140.117 1.00 111.99 208 LYS D O 1
ATOM 2154 N N . LEU D 4 84 ? -0.581 33.640 138.660 1.00 109.52 209 LEU D N 1
ATOM 2155 C CA . LEU D 4 84 ? -0.259 32.502 139.515 1.00 107.61 209 LEU D CA 1
ATOM 2156 C C . LEU D 4 84 ? 1.108 32.678 140.173 1.00 107.11 209 LEU D C 1
ATOM 2157 O O . LEU D 4 84 ? 1.194 32.965 141.367 1.00 107.11 209 LEU D O 1
ATOM 2159 N N . LEU D 4 85 ? 2.174 32.515 139.395 1.00 106.48 210 LEU D N 1
ATOM 2160 C CA . LEU D 4 85 ? 3.530 32.663 139.919 1.00 106.48 210 LEU D CA 1
ATOM 2161 C C . LEU D 4 85 ? 3.908 34.133 140.097 1.00 106.78 210 LEU D C 1
ATOM 2162 O O . LEU D 4 85 ? 4.286 34.509 141.229 1.00 106.73 210 LEU D O 1
ATOM 2164 N N . GLU E 5 30 ? 9.910 47.865 121.860 1.00 133.04 49 GLU E N 1
ATOM 2165 C CA . GLU E 5 30 ? 9.959 48.812 120.714 1.00 132.44 49 GLU E CA 1
ATOM 2166 C C . GLU E 5 30 ? 11.218 48.593 119.886 1.00 132.26 49 GLU E C 1
ATOM 2167 O O . GLU E 5 30 ? 11.264 48.954 118.713 1.00 132.29 49 GLU E O 1
ATOM 2169 N N . ARG E 5 31 ? 12.239 48.004 120.501 1.00 132.15 50 ARG E N 1
ATOM 2170 C CA . ARG E 5 31 ? 13.499 47.734 119.814 1.00 131.86 50 ARG E CA 1
ATOM 2171 C C . ARG E 5 31 ? 13.246 46.931 118.544 1.00 131.86 50 ARG E C 1
ATOM 2172 O O . ARG E 5 31 ? 13.926 47.114 117.535 1.00 131.55 50 ARG E O 1
ATOM 2174 N N . ARG E 5 32 ? 12.260 46.041 118.608 1.00 132.05 51 ARG E N 1
ATOM 2175 C CA . ARG E 5 32 ? 11.898 45.201 117.471 1.00 131.84 51 ARG E CA 1
ATOM 2176 C C . ARG E 5 32 ? 10.977 45.947 116.506 1.00 131.58 51 ARG E C 1
ATOM 2177 O O . ARG E 5 32 ? 11.188 45.914 115.292 1.00 132.33 51 ARG E O 1
ATOM 2179 N N . LYS E 5 33 ? 9.962 46.619 117.046 1.00 130.48 52 LYS E N 1
ATOM 2180 C CA . LYS E 5 33 ? 9.012 47.374 116.227 1.00 129.25 52 LYS E CA 1
ATOM 2181 C C . LYS E 5 33 ? 9.711 48.498 115.460 1.00 128.57 52 LYS E C 1
ATOM 2182 O O . LYS E 5 33 ? 9.091 49.193 114.653 1.00 127.98 52 LYS E O 1
ATOM 2184 N N . GLU E 5 34 ? 11.004 48.670 115.728 1.00 127.81 53 GLU E N 1
ATOM 2185 C CA . GLU E 5 34 ? 11.815 49.688 115.069 1.00 126.70 53 GLU E CA 1
ATOM 2186 C C . GLU E 5 34 ? 12.280 49.129 113.732 1.00 126.09 53 GLU E C 1
ATOM 2187 O O . GLU E 5 34 ? 11.999 49.695 112.676 1.00 126.33 53 GLU E O 1
ATOM 2189 N N . LYS E 5 35 ? 12.995 48.010 113.785 1.00 124.89 54 LYS E N 1
ATOM 2190 C CA . LYS E 5 35 ? 13.484 47.367 112.574 1.00 123.19 54 LYS E CA 1
ATOM 2191 C C . LYS E 5 35 ? 12.282 46.987 111.721 1.00 122.02 54 LYS E C 1
ATOM 2192 O O . LYS E 5 35 ? 12.359 46.977 110.497 1.00 121.89 54 LYS E O 1
ATOM 2194 N N . HIS E 5 36 ? 11.169 46.691 112.387 1.00 121.10 55 HIS E N 1
ATOM 2195 C CA . HIS E 5 36 ? 9.932 46.293 111.721 1.00 120.53 55 HIS E CA 1
ATOM 2196 C C . HIS E 5 36 ? 9.325 47.381 110.842 1.00 120.24 55 HIS E C 1
ATOM 2197 O O . HIS E 5 36 ? 8.868 47.101 109.732 1.00 120.59 55 HIS E O 1
ATOM 2199 N N . ARG E 5 37 ? 9.304 48.615 111.341 1.00 119.42 56 ARG E N 1
ATOM 2200 C CA . ARG E 5 37 ? 8.747 49.735 110.585 1.00 118.09 56 ARG E CA 1
ATOM 2201 C C . ARG E 5 37 ? 9.814 50.377 109.709 1.00 117.23 56 ARG E C 1
ATOM 2202 O O . ARG E 5 37 ? 9.497 51.019 108.713 1.00 116.37 56 ARG E O 1
ATOM 2204 N N . LYS E 5 38 ? 11.076 50.197 110.094 1.00 116.45 57 LYS E N 1
ATOM 2205 C CA . LYS E 5 38 ? 12.205 50.744 109.347 1.00 116.06 57 LYS E CA 1
ATOM 2206 C C . LYS E 5 38 ? 12.443 49.899 108.099 1.00 116.02 57 LYS E C 1
ATOM 2207 O O . LYS E 5 38 ? 12.992 50.374 107.102 1.00 115.86 57 LYS E O 1
ATOM 2209 N N . MET E 5 39 ? 12.029 48.638 108.168 1.00 115.68 58 MET E N 1
ATOM 2210 C CA . MET E 5 39 ? 12.174 47.720 107.046 1.00 114.41 58 MET E CA 1
ATOM 2211 C C . MET E 5 39 ? 11.023 47.969 106.084 1.00 113.37 58 MET E C 1
ATOM 2212 O O . MET E 5 39 ? 11.239 48.264 104.911 1.00 113.72 58 MET E O 1
ATOM 2214 N N . GLU E 5 40 ? 9.799 47.860 106.591 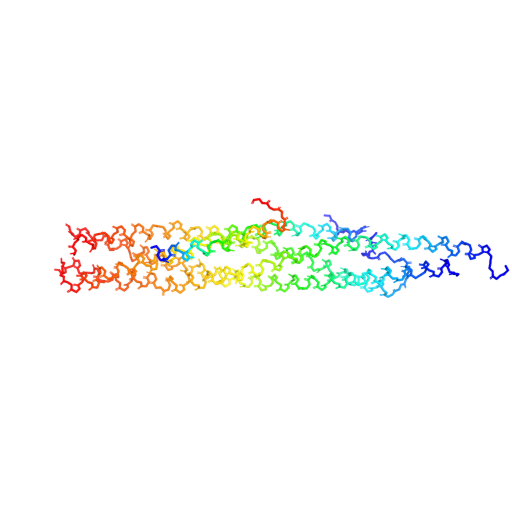1.00 112.04 59 GLU E N 1
ATOM 2215 C CA . GLU E 5 40 ? 8.614 48.079 105.777 1.00 111.26 59 GLU E CA 1
ATOM 2216 C C . GLU E 5 40 ? 8.772 49.332 104.932 1.00 110.79 59 GLU E C 1
ATOM 2217 O O . GLU E 5 40 ? 8.215 49.423 103.843 1.00 110.65 59 GLU E O 1
ATOM 2223 N N . GLU E 5 41 ? 9.540 50.295 105.432 1.00 110.42 60 GLU E N 1
ATOM 2224 C CA . GLU E 5 41 ? 9.765 51.535 104.698 1.00 110.37 60 GLU E CA 1
ATOM 2225 C C . GLU E 5 41 ? 10.372 51.243 103.341 1.00 109.71 60 GLU E C 1
ATOM 2226 O O . GLU E 5 41 ? 9.736 51.456 102.311 1.00 109.93 60 GLU E O 1
ATOM 2232 N N . GLU E 5 42 ? 11.610 50.759 103.349 1.00 109.09 61 GLU E N 1
ATOM 2233 C CA . GLU E 5 42 ? 12.314 50.432 102.115 1.00 108.48 61 GLU E CA 1
ATOM 2234 C C . GLU E 5 42 ? 11.515 49.458 101.256 1.00 107.54 61 GLU E C 1
ATOM 2235 O O . GLU E 5 42 ? 11.681 49.401 100.035 1.00 107.01 61 GLU E O 1
ATOM 2241 N N . ARG E 5 43 ? 10.643 48.696 101.905 1.00 106.55 62 ARG E N 1
ATOM 2242 C CA . ARG E 5 43 ? 9.806 47.737 101.206 1.00 105.41 62 ARG E CA 1
ATOM 2243 C C . ARG E 5 43 ? 8.817 48.563 100.382 1.00 105.86 62 ARG E C 1
ATOM 2244 O O . ARG E 5 43 ? 8.497 48.209 99.251 1.00 106.10 62 ARG E O 1
ATOM 2252 N N . GLU E 5 44 ? 8.354 49.675 100.955 1.00 106.34 63 GLU E N 1
ATOM 2253 C CA . GLU E 5 44 ? 7.413 50.582 100.287 1.00 105.98 63 GLU E CA 1
ATOM 2254 C C . GLU E 5 44 ? 8.142 51.408 99.236 1.00 104.14 63 GLU E C 1
ATOM 2255 O O . GLU E 5 44 ? 7.539 51.868 98.272 1.00 103.31 63 GLU E O 1
ATOM 2261 N N . GLU E 5 45 ? 9.438 51.611 99.441 1.00 102.91 64 GLU E N 1
ATOM 2262 C CA . GLU E 5 45 ? 10.247 52.365 98.496 1.00 102.05 64 GLU E CA 1
ATOM 2263 C C . GLU E 5 45 ? 10.376 51.522 97.234 1.00 101.77 64 GLU E C 1
ATOM 2264 O O . GLU E 5 45 ? 10.512 52.049 96.129 1.00 101.69 64 GLU E O 1
ATOM 2266 N N . MET E 5 46 ? 10.336 50.204 97.409 1.00 101.23 65 MET E N 1
ATOM 2267 C CA . MET E 5 46 ? 10.425 49.285 96.283 1.00 100.08 65 MET E CA 1
ATOM 2268 C C . MET E 5 46 ? 9.044 49.042 95.698 1.00 99.19 65 MET E C 1
ATOM 2269 O O . MET E 5 46 ? 8.906 48.840 94.499 1.00 99.95 65 MET E O 1
ATOM 2274 N N . ARG E 5 47 ? 8.021 49.055 96.543 1.00 98.43 66 ARG E N 1
ATOM 2275 C CA . ARG E 5 47 ? 6.661 48.839 96.069 1.00 98.10 66 ARG E CA 1
ATOM 2276 C C . ARG E 5 47 ? 6.267 49.932 95.071 1.00 96.89 66 ARG E C 1
ATOM 2277 O O . ARG E 5 47 ? 5.951 49.639 93.920 1.00 97.17 66 ARG E O 1
ATOM 2285 N N . GLN E 5 48 ? 6.288 51.189 95.512 1.00 95.27 67 GLN E N 1
ATOM 2286 C CA . GLN E 5 48 ? 5.927 52.311 94.649 1.00 92.82 67 GLN E CA 1
ATOM 2287 C C . GLN E 5 48 ? 6.788 52.305 93.392 1.00 91.47 67 GLN E C 1
ATOM 2288 O O . GLN E 5 48 ? 6.278 52.159 92.282 1.00 91.56 67 GLN E O 1
ATOM 2290 N N . THR E 5 49 ? 8.098 52.454 93.569 1.00 89.18 68 THR E N 1
ATOM 2291 C CA . THR E 5 49 ? 9.024 52.458 92.441 1.00 87.01 68 THR E CA 1
ATOM 2292 C C . THR E 5 49 ? 8.624 51.431 91.378 1.00 85.37 68 THR E C 1
ATOM 2293 O O . THR E 5 49 ? 8.727 51.697 90.184 1.00 85.05 68 THR E O 1
ATOM 2297 N N . ILE E 5 50 ? 8.168 50.261 91.811 1.00 83.94 69 ILE E N 1
ATOM 2298 C CA . ILE E 5 50 ? 7.758 49.211 90.881 1.00 82.15 69 ILE E CA 1
ATOM 2299 C C . ILE E 5 50 ? 6.335 49.486 90.402 1.00 83.16 69 ILE E C 1
ATOM 2300 O O . ILE E 5 50 ? 6.058 49.459 89.206 1.00 83.25 69 ILE E O 1
ATOM 2305 N N . ARG E 5 51 ? 5.442 49.761 91.347 1.00 84.30 70 ARG E N 1
ATOM 2306 C CA . ARG E 5 51 ? 4.036 50.015 91.056 1.00 85.39 70 ARG E CA 1
ATOM 2307 C C . ARG E 5 51 ? 3.840 51.146 90.043 1.00 86.28 70 ARG E C 1
ATOM 2308 O O . ARG E 5 51 ? 2.979 51.063 89.166 1.00 87.82 70 ARG E O 1
ATOM 2316 N N . ASP E 5 52 ? 4.649 52.194 90.156 1.00 86.61 71 ASP E N 1
ATOM 2317 C CA . ASP E 5 52 ? 4.568 53.322 89.230 1.00 86.73 71 ASP E CA 1
ATOM 2318 C C . ASP E 5 52 ? 5.206 52.959 87.889 1.00 86.71 71 ASP E C 1
ATOM 2319 O O . ASP E 5 52 ? 4.667 53.262 86.833 1.00 87.57 71 ASP E O 1
ATOM 2321 N N . LYS E 5 53 ? 6.357 52.298 87.949 1.00 85.79 72 LYS E N 1
ATOM 2322 C CA . LYS E 5 53 ? 7.103 51.869 86.760 1.00 84.09 72 LYS E CA 1
ATOM 2323 C C . LYS E 5 53 ? 6.171 51.261 85.718 1.00 84.61 72 LYS E C 1
ATOM 2324 O O . LYS E 5 53 ? 6.413 51.374 84.523 1.00 85.11 72 LYS E O 1
ATOM 2330 N N . TYR E 5 54 ? 5.094 50.631 86.172 1.00 85.90 73 TYR E N 1
ATOM 2331 C CA . TYR E 5 54 ? 4.162 50.001 85.252 1.00 87.42 73 TYR E CA 1
ATOM 2332 C C . TYR E 5 54 ? 2.800 50.675 85.155 1.00 88.65 73 TYR E C 1
ATOM 2333 O O . TYR E 5 54 ? 2.049 50.429 84.206 1.00 88.76 73 TYR E O 1
ATOM 2342 N N . GLY E 5 55 ? 2.477 51.520 86.129 1.00 89.71 74 GLY E N 1
ATOM 2343 C CA . GLY E 5 55 ? 1.206 52.224 86.092 1.00 91.88 74 GLY E CA 1
ATOM 2344 C C . GLY E 5 55 ? 0.062 51.521 86.790 1.00 93.44 74 GLY E C 1
ATOM 2345 O O . GLY E 5 55 ? -0.884 51.052 86.155 1.00 93.25 74 GLY E O 1
ATOM 2346 N N . LEU E 5 56 ? 0.146 51.460 88.110 1.00 95.63 75 LEU E N 1
ATOM 2347 C CA . LEU E 5 56 ? -0.883 50.816 88.909 1.00 97.79 75 LEU E CA 1
ATOM 2348 C C . LEU E 5 56 ? -1.555 51.863 89.807 1.00 99.38 75 LEU E C 1
ATOM 2349 O O . LEU E 5 56 ? -1.774 53.000 89.370 1.00 100.06 75 LEU E O 1
ATOM 2354 N N . LYS E 5 57 ? -1.886 51.499 91.045 1.00 99.91 76 LYS E N 1
ATOM 2355 C CA . LYS E 5 57 ? -2.536 52.450 91.941 1.00 100.88 76 LYS E CA 1
ATOM 2356 C C . LYS E 5 57 ? -2.465 52.043 93.404 1.00 101.28 76 LYS E C 1
ATOM 2357 O O . LYS E 5 57 ? -2.043 50.901 93.671 1.00 101.99 76 LYS E O 1
#